Protein AF-A0A7V9KV67-F1 (afdb_monomer_lite)

Foldseek 3Di:
DDDDDDDDPPPPDDDPPLPPAAEDEDELVVLDDPDPPSSLVSLLVVLVVCLVRVHAYEYEPVPPPCPPCVVVNVVSCVVRVHHYHYDPPDDDDDDDDDDDDDDDDDPPHFADDKFKWFFAAQPDPVPQLWTWTDGCNQPNGDIADTAHEPFPDDDDVDGDRDHDDGRWIWIWAADRRDSNHIHTHDTDDPDPVPPQPVCVQQVPADDKDWDADPQGFIWIAHDDDGPDAHFIKGAGPLGAIWTQHPQFTWGDHSPQWIWTDGDPKIDTRHNPDIDD

Structure (mmCIF, N/CA/C/O backbone):
data_AF-A0A7V9KV67-F1
#
_entry.id   AF-A0A7V9KV67-F1
#
loop_
_atom_site.group_PDB
_atom_site.id
_atom_site.type_symbol
_atom_site.label_atom_id
_atom_site.label_alt_id
_atom_site.label_comp_id
_atom_site.label_asym_id
_atom_site.label_entity_id
_atom_site.label_seq_id
_atom_site.pdbx_PDB_ins_code
_atom_site.Cartn_x
_atom_site.Cartn_y
_atom_site.Cartn_z
_atom_site.occupancy
_atom_site.B_iso_or_equiv
_atom_site.auth_seq_id
_atom_site.auth_comp_id
_atom_site.auth_asym_id
_atom_site.auth_atom_id
_atom_site.pdbx_PDB_model_num
ATOM 1 N N . MET A 1 1 ? 32.638 -37.648 -72.624 1.00 34.34 1 MET A N 1
ATOM 2 C CA . MET A 1 1 ? 31.673 -36.973 -73.520 1.00 34.34 1 MET A CA 1
ATOM 3 C C . MET A 1 1 ? 30.718 -36.186 -72.635 1.00 34.34 1 MET A C 1
ATOM 5 O O . MET A 1 1 ? 30.119 -36.766 -71.742 1.00 34.34 1 MET A O 1
ATOM 9 N N . ALA A 1 2 ? 30.744 -34.860 -72.753 1.00 27.58 2 ALA A N 1
ATOM 10 C CA . ALA A 1 2 ? 30.264 -33.921 -71.744 1.00 27.58 2 ALA A CA 1
ATOM 11 C C . ALA A 1 2 ? 28.728 -33.809 -71.695 1.00 27.58 2 ALA A C 1
ATOM 13 O O . ALA A 1 2 ? 28.102 -33.441 -72.687 1.00 27.58 2 ALA A O 1
ATOM 14 N N . GLY A 1 3 ? 28.140 -34.067 -70.523 1.00 24.14 3 GLY A N 1
ATOM 15 C CA . GLY A 1 3 ? 26.748 -33.749 -70.205 1.00 24.14 3 GLY A CA 1
ATOM 16 C C . GLY A 1 3 ? 26.659 -32.388 -69.516 1.00 24.14 3 GLY A C 1
ATOM 17 O O . GLY A 1 3 ? 27.157 -32.212 -68.407 1.00 24.14 3 GLY A O 1
ATOM 18 N N . ARG A 1 4 ? 26.052 -31.412 -70.199 1.00 30.19 4 ARG A N 1
ATOM 19 C CA . ARG A 1 4 ? 25.778 -30.058 -69.699 1.00 30.19 4 ARG A CA 1
ATOM 20 C C . ARG A 1 4 ? 24.804 -30.121 -68.521 1.00 30.19 4 ARG A C 1
ATOM 22 O O . ARG A 1 4 ? 23.628 -30.397 -68.730 1.00 30.19 4 ARG A O 1
ATOM 29 N N . PHE A 1 5 ? 25.257 -29.774 -67.320 1.00 26.98 5 PHE A N 1
ATOM 30 C CA . PHE A 1 5 ? 24.353 -29.413 -66.230 1.00 26.98 5 PHE A CA 1
ATOM 31 C C . PHE A 1 5 ? 24.061 -27.914 -66.289 1.00 26.98 5 PHE A C 1
ATOM 33 O O . PHE A 1 5 ? 24.943 -27.063 -66.158 1.00 26.98 5 PHE A O 1
ATOM 40 N N . ALA A 1 6 ? 22.799 -27.608 -66.576 1.00 26.75 6 ALA A N 1
ATOM 41 C CA . ALA A 1 6 ? 22.265 -26.264 -66.674 1.00 26.75 6 ALA A CA 1
ATOM 42 C C . ALA A 1 6 ? 22.433 -25.510 -65.345 1.00 26.75 6 ALA A C 1
ATOM 44 O O . ALA A 1 6 ? 21.998 -25.968 -64.290 1.00 26.75 6 ALA A O 1
ATOM 45 N N . ARG A 1 7 ? 23.030 -24.315 -65.416 1.00 26.81 7 ARG A N 1
ATOM 46 C CA . ARG A 1 7 ? 23.053 -23.336 -64.325 1.00 26.81 7 ARG A CA 1
ATOM 47 C C . ARG A 1 7 ? 21.612 -22.933 -63.980 1.00 26.81 7 ARG A C 1
ATOM 49 O O . ARG A 1 7 ? 21.043 -22.071 -64.648 1.00 26.81 7 ARG A O 1
ATOM 56 N N . ARG A 1 8 ? 21.023 -23.512 -62.928 1.00 23.70 8 ARG A N 1
ATOM 57 C CA . ARG A 1 8 ? 19.843 -22.925 -62.275 1.00 23.70 8 ARG A CA 1
ATOM 58 C C . ARG A 1 8 ? 20.316 -21.707 -61.487 1.00 23.70 8 ARG A C 1
ATOM 60 O O . ARG A 1 8 ? 20.921 -21.835 -60.430 1.00 23.70 8 ARG A O 1
ATOM 67 N N . ARG A 1 9 ? 20.068 -20.513 -62.033 1.00 26.27 9 ARG A N 1
ATOM 68 C CA . ARG A 1 9 ? 20.077 -19.280 -61.241 1.00 26.27 9 ARG A CA 1
ATOM 69 C C . ARG A 1 9 ? 18.956 -19.422 -60.212 1.00 26.27 9 ARG A C 1
ATOM 71 O O . ARG A 1 9 ? 17.788 -19.384 -60.591 1.00 26.27 9 ARG A O 1
ATOM 78 N N . TYR A 1 10 ? 19.302 -19.626 -58.946 1.00 23.59 10 TYR A N 1
ATOM 79 C CA . TYR A 1 10 ? 18.346 -19.510 -57.852 1.00 23.59 10 TYR A CA 1
ATOM 80 C C . TYR A 1 10 ? 18.030 -18.025 -57.685 1.00 23.59 10 TYR A C 1
ATOM 82 O O . TYR A 1 10 ? 18.759 -17.271 -57.051 1.00 23.59 10 TYR A O 1
ATOM 90 N N . ARG A 1 11 ? 16.977 -17.591 -58.377 1.00 24.20 11 ARG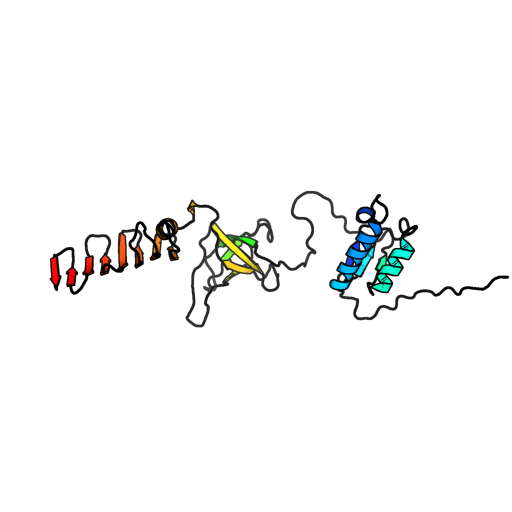 A N 1
ATOM 91 C CA . ARG A 1 11 ? 16.294 -16.332 -58.114 1.00 24.20 11 ARG A CA 1
ATOM 92 C C . ARG A 1 11 ? 15.450 -16.592 -56.871 1.00 24.20 11 ARG A C 1
ATOM 94 O O . ARG A 1 11 ? 14.438 -17.279 -56.971 1.00 24.20 11 ARG A O 1
ATOM 101 N N . THR A 1 12 ? 15.905 -16.123 -55.714 1.00 29.95 12 THR A N 1
ATOM 102 C CA . THR A 1 12 ? 15.080 -16.057 -54.504 1.00 29.95 12 THR A CA 1
ATOM 103 C C . THR A 1 12 ? 13.956 -15.072 -54.798 1.00 29.95 12 THR A C 1
ATOM 105 O O . THR A 1 12 ? 14.149 -13.858 -54.783 1.00 29.95 12 THR A O 1
ATOM 108 N N . THR A 1 13 ? 12.810 -15.597 -55.217 1.00 25.72 13 THR A N 1
ATOM 109 C CA . THR A 1 13 ? 11.582 -14.826 -55.367 1.00 25.72 13 THR A CA 1
ATOM 110 C C . THR A 1 13 ? 11.105 -14.515 -53.954 1.00 25.72 13 THR A C 1
ATOM 112 O O . THR A 1 13 ? 10.669 -15.422 -53.254 1.00 25.72 13 THR A O 1
ATOM 115 N N . LEU A 1 14 ? 11.266 -13.264 -53.521 1.00 33.19 14 LEU A N 1
ATOM 116 C CA . LEU A 1 14 ? 10.670 -12.762 -52.285 1.00 33.19 14 LEU A CA 1
ATOM 117 C C . LEU A 1 14 ? 9.148 -12.909 -52.377 1.00 33.19 14 LEU A C 1
ATOM 119 O O . LEU A 1 14 ? 8.538 -12.369 -53.307 1.00 33.19 14 LEU A O 1
ATOM 123 N N . HIS A 1 15 ? 8.544 -13.612 -51.419 1.00 32.22 15 HIS A N 1
ATOM 124 C CA . HIS A 1 15 ? 7.139 -13.389 -51.119 1.00 32.22 15 HIS A CA 1
ATOM 125 C C . HIS A 1 15 ? 7.025 -12.022 -50.432 1.00 32.22 15 HIS A C 1
ATOM 127 O O . HIS A 1 15 ? 7.874 -11.624 -49.641 1.00 32.22 15 HIS A O 1
ATOM 133 N N . ARG A 1 16 ? 5.994 -11.262 -50.805 1.00 31.69 16 ARG A N 1
ATOM 134 C CA . ARG A 1 16 ? 5.759 -9.876 -50.370 1.00 31.69 16 ARG A CA 1
ATOM 135 C C . ARG A 1 16 ? 5.502 -9.744 -48.855 1.00 31.69 16 ARG A C 1
ATOM 137 O O . ARG A 1 16 ? 5.479 -8.622 -48.370 1.00 31.69 16 ARG A O 1
ATOM 144 N N . ASP A 1 17 ? 5.375 -10.864 -48.145 1.00 38.25 17 ASP A N 1
ATOM 145 C CA . ASP A 1 17 ? 5.050 -10.941 -46.716 1.00 38.25 17 ASP A CA 1
ATOM 146 C C . ASP A 1 17 ? 6.289 -11.074 -45.798 1.00 38.25 17 ASP A C 1
ATOM 148 O O . ASP A 1 17 ? 6.153 -10.963 -44.587 1.00 38.25 17 ASP A O 1
ATOM 152 N N . ASP A 1 18 ? 7.508 -11.230 -46.342 1.00 42.72 18 ASP A N 1
ATOM 153 C CA . ASP A 1 18 ? 8.747 -11.402 -45.546 1.00 42.72 18 ASP A CA 1
ATOM 154 C C . ASP A 1 18 ? 9.507 -10.082 -45.274 1.00 42.72 18 ASP A C 1
ATOM 156 O O . ASP A 1 18 ? 10.662 -10.095 -44.845 1.00 42.72 18 ASP A O 1
ATOM 160 N N . ALA A 1 19 ? 8.914 -8.928 -45.597 1.00 47.12 19 ALA A N 1
ATOM 161 C CA . ALA A 1 19 ? 9.564 -7.621 -45.441 1.00 47.12 19 ALA A CA 1
ATOM 162 C C . ALA A 1 19 ? 9.591 -7.112 -43.985 1.00 47.12 19 ALA A C 1
ATOM 164 O O . ALA A 1 19 ? 10.427 -6.269 -43.675 1.00 47.12 19 ALA A O 1
ATOM 165 N N . ASP A 1 20 ? 8.734 -7.660 -43.115 1.00 46.12 20 ASP A N 1
ATOM 166 C CA . ASP A 1 20 ? 8.601 -7.285 -41.696 1.00 46.12 20 ASP A CA 1
ATOM 167 C C . ASP A 1 20 ? 9.154 -8.361 -40.733 1.00 46.12 20 ASP A C 1
ATOM 169 O O . ASP A 1 20 ? 8.946 -8.292 -39.521 1.00 46.12 20 ASP A O 1
ATOM 173 N N . ALA A 1 21 ? 9.848 -9.382 -41.252 1.00 50.25 21 ALA A N 1
ATOM 174 C CA . ALA A 1 21 ? 10.438 -10.435 -40.429 1.00 50.25 21 ALA A CA 1
ATOM 175 C C . ALA A 1 21 ? 11.720 -9.939 -39.726 1.00 50.25 21 ALA A C 1
ATOM 177 O O . ALA A 1 21 ? 12.562 -9.307 -40.371 1.00 50.25 21 ALA A O 1
ATOM 178 N N . PRO A 1 22 ? 11.918 -10.244 -38.429 1.00 47.50 22 PRO A N 1
ATOM 179 C CA . PRO A 1 22 ? 13.101 -9.809 -37.694 1.00 47.50 22 PRO A CA 1
ATOM 180 C C . PRO A 1 22 ? 14.378 -10.419 -38.298 1.00 47.50 22 PRO A C 1
ATOM 182 O O . PRO A 1 22 ? 14.472 -11.634 -38.505 1.00 47.50 22 PRO A O 1
ATOM 185 N N . GLU A 1 23 ? 15.365 -9.570 -38.597 1.00 53.88 23 GLU A N 1
ATOM 186 C CA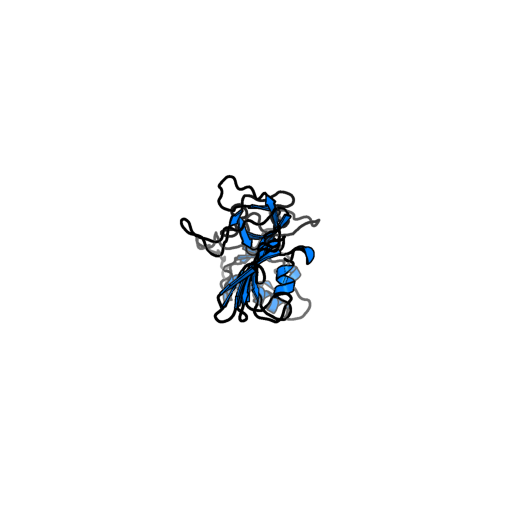 . GLU A 1 23 ? 16.653 -9.975 -39.171 1.00 53.88 23 GLU A CA 1
ATOM 187 C C . GLU A 1 23 ? 17.710 -10.134 -38.065 1.00 53.88 23 GLU A C 1
ATOM 189 O O . GLU A 1 23 ? 18.015 -9.190 -37.339 1.00 53.88 23 GLU A O 1
ATOM 194 N N . TYR A 1 24 ? 18.328 -11.313 -37.955 1.00 54.53 24 TYR A N 1
ATOM 195 C CA . TYR A 1 24 ? 19.379 -11.578 -36.966 1.00 54.53 24 TYR A CA 1
ATOM 196 C C . TYR A 1 24 ? 20.729 -11.772 -37.640 1.00 54.53 24 TYR A C 1
ATOM 198 O O . TYR A 1 24 ? 20.897 -12.656 -38.486 1.00 54.53 24 TYR A O 1
ATOM 206 N N . ARG A 1 25 ? 21.717 -10.972 -37.223 1.00 60.31 25 ARG A N 1
ATOM 207 C CA . ARG A 1 25 ? 23.100 -11.116 -37.681 1.00 60.31 25 ARG A CA 1
ATOM 208 C C . ARG A 1 25 ? 23.781 -12.260 -36.945 1.00 60.31 25 ARG A C 1
ATOM 210 O O . ARG A 1 25 ? 23.796 -12.311 -35.718 1.00 60.31 25 ARG A O 1
ATOM 217 N N . VAL A 1 26 ? 24.369 -13.161 -37.712 1.00 63.47 26 VAL A N 1
ATOM 218 C CA . VAL A 1 26 ? 25.027 -14.359 -37.210 1.00 63.47 26 VAL A CA 1
ATOM 219 C C . VAL A 1 26 ? 26.532 -14.213 -37.387 1.00 63.47 26 VAL A C 1
ATOM 221 O O . VAL A 1 26 ? 27.026 -14.174 -38.515 1.00 63.47 26 VAL A O 1
ATOM 224 N N . ASP A 1 27 ? 27.256 -14.175 -36.270 1.00 62.22 27 ASP A N 1
ATOM 225 C CA . ASP A 1 27 ? 28.714 -14.272 -36.260 1.00 62.22 27 ASP A CA 1
ATOM 226 C C . ASP A 1 27 ? 29.141 -15.742 -36.394 1.00 62.22 27 ASP A C 1
ATOM 228 O O . ASP A 1 27 ? 28.956 -16.570 -35.497 1.00 62.22 27 ASP A O 1
ATOM 232 N N . LEU A 1 28 ? 29.715 -16.073 -37.549 1.00 62.41 28 LEU A N 1
ATOM 233 C CA . LEU A 1 28 ? 30.164 -17.425 -37.870 1.00 62.41 28 LEU A CA 1
ATOM 234 C C . LEU A 1 28 ? 31.410 -17.850 -37.086 1.00 62.41 28 LEU A C 1
ATOM 236 O O . LEU A 1 28 ? 31.650 -19.054 -36.963 1.00 62.41 28 LEU A O 1
ATOM 240 N N . SER A 1 29 ? 32.194 -16.915 -36.547 1.00 61.38 29 SER A N 1
ATOM 241 C CA . SER A 1 29 ? 33.373 -17.234 -35.733 1.00 61.38 29 SER A CA 1
ATOM 242 C C . SER A 1 29 ? 32.983 -17.839 -34.380 1.00 61.38 29 SER A C 1
ATOM 244 O O . SER A 1 29 ? 33.663 -18.735 -33.883 1.00 61.38 29 SER A O 1
ATOM 246 N N . ALA A 1 30 ? 31.830 -17.433 -33.840 1.00 58.72 30 ALA A N 1
ATOM 247 C CA . ALA A 1 30 ? 31.282 -17.929 -32.579 1.00 58.72 30 ALA A CA 1
ATOM 248 C C . ALA A 1 30 ? 30.595 -19.304 -32.702 1.00 58.72 30 ALA A C 1
ATOM 250 O O . ALA A 1 30 ? 30.392 -19.999 -31.707 1.00 58.72 30 ALA A O 1
ATOM 251 N N . ILE A 1 31 ? 30.229 -19.707 -33.922 1.00 62.38 31 ILE A N 1
ATOM 252 C CA . ILE A 1 31 ? 29.542 -20.979 -34.203 1.00 62.38 31 ILE A CA 1
ATOM 253 C C . ILE A 1 31 ? 30.536 -22.095 -34.523 1.00 62.38 31 ILE A C 1
ATOM 255 O O . ILE A 1 31 ? 30.261 -23.273 -34.266 1.00 62.38 31 ILE A O 1
ATOM 259 N N . GLN A 1 32 ? 31.690 -21.725 -35.078 1.00 59.50 32 GLN A N 1
ATOM 260 C CA . GLN A 1 32 ? 32.746 -22.655 -35.439 1.00 59.50 32 GLN A CA 1
ATOM 261 C C . GLN A 1 32 ? 33.423 -23.223 -34.193 1.00 59.50 32 GLN A C 1
ATOM 263 O O . GLN A 1 32 ? 33.948 -22.508 -33.343 1.00 59.50 32 GLN A O 1
ATOM 268 N N . SER A 1 33 ? 33.435 -24.548 -34.106 1.00 62.56 33 SER A N 1
ATOM 269 C CA . SER A 1 33 ? 34.116 -25.283 -33.051 1.00 62.56 33 SER A CA 1
ATOM 270 C C . SER A 1 33 ? 35.264 -26.097 -33.632 1.00 62.56 33 SER A C 1
ATOM 272 O O . SER A 1 33 ? 35.133 -26.728 -34.678 1.00 62.56 33 SER A O 1
ATOM 274 N N . LYS A 1 34 ? 36.382 -26.151 -32.901 1.00 57.72 34 LYS A N 1
ATOM 275 C CA . LYS A 1 34 ? 37.518 -27.039 -33.208 1.00 57.72 34 LYS A CA 1
ATOM 276 C C . LYS A 1 34 ? 37.213 -28.527 -32.975 1.00 57.72 34 LYS A C 1
ATOM 278 O O . LYS A 1 34 ? 38.050 -29.376 -33.270 1.00 57.72 34 LYS A O 1
ATOM 283 N N . TYR A 1 35 ? 36.052 -28.843 -32.399 1.00 55.72 35 TYR A N 1
ATOM 284 C CA . TYR A 1 35 ? 35.611 -30.205 -32.112 1.00 55.72 35 TYR A CA 1
ATOM 285 C C . TYR A 1 35 ? 34.689 -30.717 -33.224 1.00 55.72 35 TYR A C 1
ATOM 287 O O . TYR A 1 35 ? 33.688 -30.083 -33.564 1.00 55.72 35 TYR A O 1
ATOM 295 N N . ILE A 1 36 ? 35.027 -31.886 -33.775 1.00 55.56 36 ILE A N 1
ATOM 296 C CA . ILE A 1 36 ? 34.315 -32.514 -34.895 1.00 55.56 36 ILE A CA 1
ATOM 297 C C . ILE A 1 36 ? 32.833 -32.708 -34.531 1.00 55.56 36 ILE A C 1
ATOM 299 O O . ILE A 1 36 ? 32.509 -33.358 -33.539 1.00 55.56 36 ILE A O 1
ATOM 303 N N . GLY A 1 37 ? 31.935 -32.150 -35.348 1.00 63.38 37 GLY A N 1
ATOM 304 C CA . GLY A 1 37 ? 30.481 -32.307 -35.218 1.00 63.38 37 GLY A CA 1
ATOM 305 C C . GLY A 1 37 ? 29.767 -31.319 -34.283 1.00 63.38 37 GLY A C 1
ATOM 306 O O . GLY A 1 37 ? 28.538 -31.316 -34.251 1.00 63.38 37 GLY A O 1
ATOM 307 N N . GLU A 1 38 ? 30.481 -30.458 -33.549 1.00 68.00 38 GLU A N 1
ATOM 308 C CA . GLU A 1 38 ? 29.846 -29.425 -32.706 1.00 68.00 38 GLU A CA 1
ATOM 309 C C . GLU A 1 38 ? 29.363 -28.217 -33.521 1.00 68.00 38 GLU A C 1
ATOM 311 O O . GLU A 1 38 ? 28.291 -27.680 -33.247 1.00 68.00 38 GLU A O 1
ATOM 316 N N . THR A 1 39 ? 30.077 -27.852 -34.589 1.00 62.62 39 THR A N 1
ATOM 317 C CA . THR A 1 39 ? 29.639 -26.808 -35.533 1.00 62.62 39 THR A CA 1
ATOM 318 C C . THR A 1 39 ? 28.273 -27.148 -36.146 1.00 62.62 39 THR A C 1
ATOM 320 O O . THR A 1 39 ? 27.374 -26.311 -36.156 1.00 62.62 39 THR A O 1
ATOM 323 N N . ASP A 1 40 ? 28.058 -28.401 -36.561 1.00 65.75 40 ASP A N 1
ATOM 324 C CA . ASP A 1 40 ? 26.777 -28.883 -37.101 1.00 65.75 40 ASP A CA 1
ATOM 325 C C . ASP A 1 40 ? 25.629 -28.782 -36.088 1.00 65.75 40 ASP A C 1
ATOM 327 O O . ASP A 1 40 ? 24.514 -28.393 -36.445 1.00 65.75 40 ASP A O 1
ATOM 331 N N . LYS A 1 41 ? 25.879 -29.125 -34.817 1.00 68.00 41 LYS A N 1
ATOM 332 C CA . LYS A 1 41 ? 24.871 -29.008 -33.750 1.00 68.00 41 LYS A CA 1
ATOM 333 C C . LYS A 1 41 ? 24.523 -27.552 -33.465 1.00 68.00 41 LYS A C 1
ATOM 335 O O . LYS A 1 41 ? 23.347 -27.242 -33.285 1.00 68.00 41 LYS A O 1
ATOM 340 N N . ASN A 1 42 ? 25.520 -26.673 -33.438 1.00 68.75 42 ASN A N 1
ATOM 341 C CA . ASN A 1 42 ? 25.319 -25.245 -33.205 1.00 68.75 42 ASN A CA 1
ATOM 342 C C . ASN A 1 42 ? 24.523 -24.605 -34.344 1.00 68.75 42 ASN A C 1
ATOM 344 O O . ASN A 1 42 ? 23.577 -23.864 -34.085 1.00 68.75 42 ASN A O 1
ATOM 348 N N . LEU A 1 43 ? 24.831 -24.971 -35.590 1.00 68.00 43 LEU A N 1
ATOM 349 C CA . LEU A 1 43 ? 24.065 -24.538 -36.754 1.00 68.00 43 LEU A CA 1
ATOM 350 C C . LEU A 1 43 ? 22.617 -25.019 -36.684 1.00 68.00 43 LEU A C 1
ATOM 352 O O . LEU A 1 43 ? 21.706 -24.217 -36.853 1.00 68.00 43 LEU A O 1
ATOM 356 N N . ARG A 1 44 ? 22.376 -26.292 -36.356 1.00 70.19 44 ARG A N 1
ATOM 357 C CA . ARG A 1 44 ? 21.005 -26.786 -36.164 1.00 70.19 44 ARG A CA 1
ATOM 358 C C . ARG A 1 44 ? 20.278 -25.995 -35.076 1.00 70.19 44 ARG A C 1
ATOM 360 O O . ARG A 1 44 ? 19.198 -25.490 -35.329 1.00 70.19 44 ARG A O 1
ATOM 367 N N . ARG A 1 45 ? 20.873 -25.773 -33.909 1.00 69.12 45 ARG A N 1
ATOM 368 C CA . ARG A 1 45 ? 20.208 -24.983 -32.855 1.00 69.12 45 ARG A CA 1
ATOM 369 C C . ARG A 1 45 ? 19.851 -23.566 -33.305 1.00 69.12 45 ARG A C 1
ATOM 371 O O . ARG A 1 45 ? 18.761 -23.096 -33.001 1.00 69.12 45 ARG A O 1
ATOM 378 N N . LEU A 1 46 ? 20.738 -22.916 -34.055 1.00 71.94 46 LEU A N 1
ATOM 379 C CA . LEU A 1 46 ? 20.491 -21.586 -34.603 1.00 71.94 46 LEU A CA 1
ATOM 380 C C . LEU A 1 46 ? 19.299 -21.578 -35.571 1.00 71.94 46 LEU A C 1
ATOM 382 O O . LEU A 1 46 ? 18.418 -20.732 -35.453 1.00 71.94 46 LEU A O 1
ATOM 386 N N . PHE A 1 47 ? 19.251 -22.529 -36.504 1.00 69.62 47 PHE A N 1
ATOM 387 C CA . PHE A 1 47 ? 18.151 -22.611 -37.464 1.00 69.62 47 PHE A CA 1
ATOM 388 C C . PHE A 1 47 ? 16.825 -23.037 -36.811 1.00 69.62 47 PHE A C 1
ATOM 390 O O . PHE A 1 47 ? 15.783 -22.591 -37.267 1.00 69.62 47 PHE A O 1
ATOM 397 N N . ASP A 1 48 ? 16.849 -23.855 -35.749 1.00 67.06 48 ASP A N 1
ATOM 398 C CA . ASP A 1 48 ? 15.638 -24.228 -34.989 1.00 67.06 48 ASP A CA 1
ATOM 399 C C . ASP A 1 48 ? 15.048 -22.999 -34.276 1.00 67.06 48 ASP A C 1
ATOM 401 O O . ASP A 1 48 ? 13.836 -22.797 -34.260 1.00 67.06 48 ASP A O 1
ATOM 405 N N . ALA A 1 49 ? 15.911 -22.142 -33.719 1.00 63.25 49 ALA A N 1
ATOM 406 C CA . ALA A 1 49 ? 15.492 -20.895 -33.083 1.00 63.25 49 ALA A CA 1
ATOM 407 C C . ALA A 1 49 ? 14.942 -19.879 -34.100 1.00 63.25 49 ALA A C 1
ATOM 409 O O . ALA A 1 49 ? 13.955 -19.202 -33.819 1.00 63.25 49 ALA A O 1
ATOM 410 N N . ALA A 1 50 ? 15.553 -19.797 -35.284 1.00 63.28 50 ALA A N 1
ATOM 411 C CA . ALA A 1 50 ? 15.095 -18.912 -36.353 1.00 63.28 50 ALA A CA 1
ATOM 412 C C . ALA A 1 50 ? 13.741 -19.347 -36.937 1.00 63.28 50 ALA A C 1
ATOM 414 O O . ALA A 1 50 ? 12.886 -18.500 -37.182 1.00 63.28 50 ALA A O 1
ATOM 415 N N . GLU A 1 51 ? 13.525 -20.656 -37.103 1.00 58.88 51 GLU A N 1
ATOM 416 C CA . GLU A 1 51 ? 12.247 -21.224 -37.550 1.00 58.88 51 GLU A CA 1
ATOM 417 C C . GLU A 1 51 ? 11.131 -20.952 -36.532 1.00 58.88 51 GLU A C 1
ATOM 419 O O . GLU A 1 51 ? 10.072 -20.445 -36.898 1.00 58.88 51 GLU A O 1
ATOM 424 N N . ALA A 1 52 ? 11.386 -21.197 -35.242 1.00 57.44 52 ALA A N 1
ATOM 425 C CA . ALA A 1 52 ? 10.418 -20.922 -34.180 1.00 57.44 52 ALA A CA 1
ATOM 426 C C . ALA A 1 52 ? 10.079 -19.425 -34.038 1.00 57.44 52 ALA A C 1
ATOM 428 O O . ALA A 1 52 ? 8.980 -19.084 -33.602 1.00 57.44 52 ALA A O 1
ATOM 429 N N . GLY A 1 53 ? 11.018 -18.540 -34.389 1.00 53.50 53 GLY A N 1
ATOM 430 C CA . GLY A 1 53 ? 10.873 -17.087 -34.294 1.00 53.50 53 GLY A CA 1
ATOM 431 C C . GLY A 1 53 ? 10.400 -16.387 -35.570 1.00 53.50 53 GLY A C 1
ATOM 432 O O . GLY A 1 53 ? 10.236 -15.171 -35.540 1.00 53.50 53 GLY A O 1
ATOM 433 N N . GLY A 1 54 ? 10.209 -17.108 -36.683 1.00 57.12 54 GLY A N 1
ATOM 434 C CA . GLY A 1 54 ? 9.853 -16.505 -37.976 1.00 57.12 54 GLY A CA 1
ATOM 435 C C . GLY A 1 54 ? 10.903 -15.512 -38.492 1.00 57.12 54 GLY A C 1
ATOM 436 O O . GLY A 1 54 ? 10.554 -14.485 -39.068 1.00 57.12 54 GLY A O 1
ATOM 437 N N . ALA A 1 55 ? 12.182 -15.784 -38.234 1.00 58.78 55 ALA A N 1
ATOM 438 C CA . ALA A 1 55 ? 13.262 -14.821 -38.395 1.00 58.78 55 ALA A CA 1
ATOM 439 C C . ALA A 1 55 ? 14.141 -15.086 -39.628 1.00 58.78 55 ALA A C 1
ATOM 441 O O . ALA A 1 55 ? 14.345 -16.228 -40.048 1.00 58.78 55 ALA A O 1
ATOM 442 N N . VAL A 1 56 ? 14.724 -14.020 -40.179 1.00 66.94 56 VAL A N 1
ATOM 443 C CA . VAL A 1 56 ? 15.676 -14.085 -41.296 1.00 66.94 56 VAL A CA 1
ATOM 444 C C . VAL A 1 56 ? 17.098 -14.075 -40.736 1.00 66.94 56 VAL A C 1
ATOM 446 O O . VAL A 1 56 ? 17.452 -13.207 -39.939 1.00 66.94 56 VAL A O 1
ATOM 449 N N . LEU A 1 57 ? 17.945 -15.010 -41.170 1.00 69.31 57 LEU A N 1
ATOM 450 C CA . LEU A 1 57 ? 19.343 -15.059 -40.731 1.00 69.31 57 LEU A CA 1
ATOM 451 C C . LEU A 1 57 ? 20.255 -14.340 -41.730 1.00 69.31 57 LEU A C 1
ATOM 453 O O . LEU A 1 57 ? 20.343 -14.721 -42.903 1.00 69.31 57 LEU A O 1
ATOM 457 N N . LEU A 1 58 ? 20.964 -13.319 -41.247 1.00 65.38 58 LEU A N 1
ATOM 458 C CA . LEU A 1 58 ? 21.961 -12.563 -41.997 1.00 65.38 58 LEU A CA 1
ATOM 459 C C . LEU A 1 58 ? 23.364 -12.999 -41.568 1.00 65.38 58 LEU A C 1
ATOM 461 O O . LEU A 1 58 ? 23.778 -12.768 -40.435 1.00 65.38 58 LEU A O 1
ATOM 465 N N . PHE A 1 59 ? 24.123 -13.601 -42.476 1.00 67.56 59 PHE A N 1
ATOM 466 C CA . PHE A 1 59 ? 25.502 -13.995 -42.192 1.00 67.56 59 PHE A CA 1
ATOM 467 C C . PHE A 1 59 ? 26.472 -12.926 -42.680 1.00 67.56 59 PHE A C 1
ATOM 469 O O . PHE A 1 59 ? 26.367 -12.438 -43.813 1.00 67.56 59 PHE A O 1
ATOM 476 N N . ASP A 1 60 ? 27.417 -12.587 -41.812 1.00 59.22 60 ASP A N 1
ATOM 477 C CA . ASP A 1 60 ? 28.501 -11.671 -42.126 1.00 59.22 60 ASP A CA 1
ATOM 478 C C . ASP A 1 60 ? 29.679 -12.420 -42.770 1.00 59.22 60 ASP A C 1
ATOM 480 O O . ASP A 1 60 ? 29.905 -13.595 -42.480 1.00 59.22 60 ASP A O 1
ATOM 484 N N . GLU A 1 61 ? 30.402 -11.758 -43.674 1.00 58.69 61 GLU A N 1
ATOM 485 C CA . GLU A 1 61 ? 31.581 -12.314 -44.373 1.00 58.69 61 GLU A CA 1
ATOM 486 C C . GLU A 1 61 ? 31.299 -13.561 -45.253 1.00 58.69 61 GLU A C 1
ATOM 488 O O . GLU A 1 61 ? 32.021 -14.564 -45.265 1.00 58.69 61 GLU A O 1
ATOM 493 N N . GLY A 1 62 ? 30.257 -13.417 -46.082 1.00 51.00 62 GLY A N 1
ATOM 494 C CA . GLY A 1 62 ? 29.706 -14.335 -47.094 1.00 51.00 62 GLY A CA 1
ATOM 495 C C . GLY A 1 62 ? 30.653 -15.143 -47.999 1.00 51.00 62 GLY A C 1
ATOM 496 O O . GLY A 1 62 ? 30.253 -16.171 -48.542 1.00 51.00 62 GLY A O 1
ATOM 497 N N . ASP A 1 63 ? 31.885 -14.690 -48.215 1.00 49.78 63 ASP A N 1
ATOM 498 C CA . ASP A 1 63 ? 32.729 -15.224 -49.296 1.00 49.78 63 ASP A CA 1
ATOM 499 C C . ASP A 1 63 ? 34.011 -15.917 -48.813 1.00 49.78 63 ASP A C 1
ATOM 501 O O . ASP A 1 63 ? 34.507 -16.809 -49.500 1.00 49.78 63 ASP A O 1
ATOM 505 N N . ALA A 1 64 ? 34.530 -15.585 -47.625 1.00 50.66 64 ALA A N 1
ATOM 506 C CA . ALA A 1 64 ? 35.795 -16.143 -47.131 1.00 50.66 64 ALA A CA 1
ATOM 507 C C . ALA A 1 64 ? 35.619 -17.441 -46.318 1.00 50.66 64 ALA A C 1
ATOM 509 O O . ALA A 1 64 ? 36.502 -18.297 -46.321 1.00 50.66 64 ALA A O 1
ATOM 510 N N . LEU A 1 65 ? 34.466 -17.620 -45.659 1.00 49.41 65 LEU A N 1
ATOM 511 C CA . LEU A 1 65 ? 34.187 -18.759 -44.763 1.00 49.41 65 LEU A CA 1
ATOM 512 C C . LEU A 1 65 ? 33.145 -19.748 -45.315 1.00 49.41 65 LEU A C 1
ATOM 514 O O . LEU A 1 65 ? 32.977 -20.850 -44.793 1.00 49.41 65 LEU A O 1
ATOM 518 N N . PHE A 1 66 ? 32.501 -19.414 -46.435 1.00 55.97 66 PHE A N 1
ATOM 519 C CA . PHE A 1 66 ? 31.504 -20.247 -47.121 1.00 55.97 66 PHE A CA 1
ATOM 520 C C . PHE A 1 66 ? 32.135 -21.350 -47.988 1.00 55.97 66 PHE A C 1
ATOM 522 O O . PHE A 1 66 ? 31.534 -21.824 -48.953 1.00 55.97 66 PHE A O 1
ATOM 529 N N . GLY A 1 67 ? 33.359 -21.763 -47.663 1.00 60.19 67 GLY A N 1
ATOM 530 C CA . GLY A 1 67 ? 34.038 -22.879 -48.310 1.00 60.19 67 GLY A CA 1
ATOM 531 C C . GLY A 1 67 ? 33.473 -24.219 -47.838 1.00 60.19 67 GLY A C 1
ATOM 532 O O . GLY A 1 67 ? 32.613 -24.809 -48.490 1.00 60.19 67 GLY A O 1
ATOM 533 N N . GLU A 1 68 ? 33.944 -24.701 -46.686 1.00 59.75 68 GLU A N 1
ATOM 534 C CA . GLU A 1 68 ? 33.727 -26.094 -46.263 1.00 59.75 68 GLU A CA 1
ATOM 535 C C . GLU A 1 68 ? 32.304 -26.401 -45.759 1.00 59.75 68 GLU A C 1
ATOM 537 O O . GLU A 1 68 ? 31.832 -27.525 -45.915 1.00 59.75 68 GLU A O 1
ATOM 542 N N . HIS A 1 69 ? 31.565 -25.414 -45.236 1.00 63.94 69 HIS A N 1
ATOM 543 C CA . HIS A 1 69 ? 30.252 -25.639 -44.598 1.00 63.94 69 HIS A CA 1
ATOM 544 C C . HIS A 1 69 ? 29.045 -25.113 -45.398 1.00 63.94 69 HIS A C 1
ATOM 546 O O . HIS A 1 69 ? 27.897 -25.253 -44.973 1.00 63.94 69 HIS A O 1
ATOM 552 N N . ARG A 1 70 ? 29.260 -24.554 -46.596 1.00 64.88 70 ARG A N 1
ATOM 553 C CA . ARG A 1 70 ? 28.196 -23.947 -47.421 1.00 64.88 70 ARG A CA 1
ATOM 554 C C . ARG A 1 70 ? 27.122 -24.936 -47.862 1.00 64.88 70 ARG A C 1
ATOM 556 O O . ARG A 1 70 ? 25.939 -24.604 -47.852 1.00 64.88 70 ARG A O 1
ATOM 563 N N . ALA A 1 71 ? 27.515 -26.155 -48.227 1.00 66.00 71 ALA A N 1
ATOM 564 C CA . ALA A 1 71 ? 26.562 -27.192 -48.621 1.00 66.00 71 ALA A CA 1
ATOM 565 C C . ALA A 1 71 ? 25.657 -27.615 -47.450 1.00 66.00 71 ALA A C 1
ATOM 567 O O . ALA A 1 71 ? 24.466 -27.850 -47.644 1.00 66.00 71 ALA A O 1
ATOM 568 N N . LEU A 1 72 ? 26.209 -27.664 -46.234 1.00 70.62 72 LEU A N 1
ATOM 569 C CA . LEU A 1 72 ? 25.468 -27.995 -45.020 1.00 70.62 72 LEU A CA 1
ATOM 570 C C . LEU A 1 72 ? 24.486 -26.881 -44.636 1.00 70.62 72 LEU A C 1
ATOM 572 O O . LEU A 1 72 ? 23.325 -27.174 -44.364 1.00 70.62 72 LEU A O 1
ATOM 576 N N . LEU A 1 73 ? 24.931 -25.621 -44.670 1.00 67.69 73 LEU A N 1
ATOM 577 C CA . LEU A 1 73 ? 24.107 -24.444 -44.370 1.00 67.69 73 LEU A CA 1
ATOM 578 C C . LEU A 1 73 ? 22.885 -24.354 -45.285 1.00 67.69 73 LEU A C 1
ATOM 580 O O . LEU A 1 73 ? 21.756 -24.262 -44.810 1.00 67.69 73 LEU A O 1
ATOM 584 N N . HIS A 1 74 ? 23.100 -24.448 -46.600 1.00 67.62 74 HIS A N 1
ATOM 585 C CA . HIS A 1 74 ? 21.998 -24.413 -47.561 1.00 67.62 74 HIS A CA 1
ATOM 586 C C . HIS A 1 74 ? 21.061 -25.616 -47.424 1.00 67.62 74 HIS A C 1
ATOM 588 O O . HIS A 1 74 ? 19.866 -25.467 -47.664 1.00 67.62 74 HIS A O 1
ATOM 594 N N . ARG A 1 75 ? 21.572 -26.789 -47.023 1.00 70.69 75 ARG A N 1
ATOM 595 C CA . ARG A 1 75 ? 20.733 -27.962 -46.758 1.00 70.69 75 ARG A CA 1
ATOM 596 C C . ARG A 1 75 ? 19.835 -27.746 -45.538 1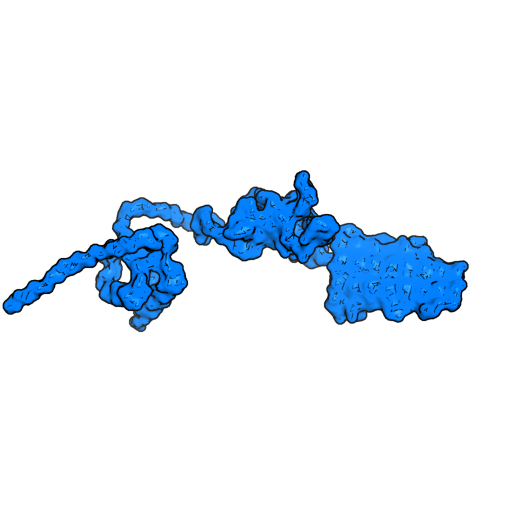.00 70.69 75 ARG A C 1
ATOM 598 O O . ARG A 1 75 ? 18.633 -27.929 -45.663 1.00 70.69 75 ARG A O 1
ATOM 605 N N . ILE A 1 76 ? 20.390 -27.312 -44.404 1.00 67.69 76 ILE A N 1
ATOM 606 C CA . ILE A 1 76 ? 19.626 -27.102 -43.160 1.00 67.69 76 ILE A CA 1
ATOM 607 C C . ILE A 1 76 ? 18.578 -25.994 -43.339 1.00 67.69 76 ILE A C 1
ATOM 609 O O . ILE A 1 76 ? 17.439 -26.148 -42.909 1.00 67.69 76 ILE A O 1
ATOM 613 N N . ALA A 1 77 ? 18.928 -24.905 -44.025 1.00 65.19 77 ALA A N 1
ATOM 614 C CA . ALA A 1 77 ? 17.977 -23.833 -44.306 1.00 65.19 77 ALA A CA 1
ATOM 615 C C . ALA A 1 77 ? 16.851 -24.257 -45.250 1.00 65.19 77 ALA A C 1
ATOM 617 O O . ALA A 1 77 ? 15.702 -23.884 -45.035 1.00 65.19 77 ALA A O 1
ATOM 618 N N . ALA A 1 78 ? 17.154 -25.068 -46.269 1.00 69.06 78 ALA A N 1
ATOM 619 C CA . ALA A 1 78 ? 16.133 -25.609 -47.161 1.00 69.06 78 ALA A CA 1
ATOM 620 C C . ALA A 1 78 ? 15.219 -26.626 -46.457 1.00 69.06 78 ALA A C 1
ATOM 622 O O . ALA A 1 78 ? 14.028 -26.660 -46.749 1.00 69.06 78 ALA A O 1
ATOM 623 N N . GLU A 1 79 ? 15.755 -27.428 -45.530 1.00 70.31 79 GLU A N 1
ATOM 624 C CA . GLU A 1 79 ? 14.973 -28.364 -44.707 1.00 70.31 79 GLU A CA 1
ATOM 625 C C . GLU A 1 79 ? 13.982 -27.640 -43.780 1.00 70.31 79 GLU A C 1
ATOM 627 O O . GLU A 1 79 ? 12.909 -28.176 -43.521 1.00 70.31 79 GLU A O 1
ATOM 632 N N . ARG A 1 80 ? 14.324 -26.432 -43.313 1.00 67.88 80 ARG A N 1
ATOM 633 C CA . ARG A 1 80 ? 13.565 -25.684 -42.290 1.00 67.88 80 ARG A CA 1
ATOM 634 C C . ARG A 1 80 ? 12.850 -24.437 -42.799 1.00 67.88 80 ARG A C 1
ATOM 636 O O . ARG A 1 80 ? 12.270 -23.691 -42.025 1.00 67.88 80 ARG A O 1
ATOM 643 N N . GLY A 1 81 ? 12.931 -24.169 -44.100 1.00 61.41 81 GLY A N 1
ATOM 644 C CA . GLY A 1 81 ? 12.287 -23.007 -44.713 1.00 61.41 81 GLY A CA 1
ATOM 645 C C . GLY A 1 81 ? 12.798 -21.646 -44.224 1.00 61.41 81 GLY A C 1
ATOM 646 O O . GLY A 1 81 ? 12.124 -20.647 -44.448 1.00 61.41 81 GLY A O 1
ATOM 647 N N . VAL A 1 82 ? 13.973 -21.575 -43.585 1.00 66.25 82 VAL A N 1
ATOM 648 C CA . VAL A 1 82 ? 14.522 -20.323 -43.039 1.00 66.25 82 VAL A CA 1
ATOM 649 C C . VAL A 1 82 ? 15.270 -19.552 -44.136 1.00 66.25 82 VAL A C 1
ATOM 651 O O . VAL A 1 82 ? 16.250 -20.069 -44.689 1.00 66.25 82 VAL A O 1
ATOM 654 N N . PRO A 1 83 ? 14.869 -18.312 -44.467 1.00 61.69 83 PRO A N 1
ATOM 655 C CA . PRO A 1 83 ? 15.565 -17.499 -45.458 1.00 61.69 83 PRO A CA 1
ATOM 656 C C . PRO A 1 83 ? 16.948 -17.056 -44.952 1.00 61.69 83 PRO A C 1
ATOM 658 O O . PRO A 1 83 ? 17.092 -16.514 -43.856 1.00 61.69 83 PRO A O 1
ATOM 661 N N . ILE A 1 84 ? 17.973 -17.256 -45.787 1.00 61.53 84 ILE A N 1
ATOM 662 C CA . ILE A 1 84 ? 19.347 -16.800 -45.533 1.00 61.53 84 ILE A CA 1
ATOM 663 C C . ILE A 1 84 ? 19.666 -15.588 -46.413 1.00 61.53 84 ILE A C 1
ATOM 665 O O . ILE A 1 84 ? 19.482 -15.642 -47.634 1.00 61.53 84 ILE A O 1
ATOM 669 N N . ARG A 1 85 ? 20.234 -14.534 -45.815 1.00 62.22 85 ARG A N 1
ATOM 670 C CA . ARG A 1 85 ? 20.813 -13.378 -46.518 1.00 62.22 85 ARG A CA 1
ATOM 671 C C . ARG A 1 85 ? 22.322 -13.276 -46.247 1.00 62.22 85 ARG A C 1
ATOM 673 O O . ARG A 1 85 ? 22.799 -13.648 -45.178 1.00 62.22 85 ARG A O 1
ATOM 680 N N . THR A 1 86 ? 23.078 -12.764 -47.217 1.00 58.47 86 THR A N 1
ATOM 681 C CA . THR A 1 86 ? 24.522 -12.479 -47.096 1.00 58.47 86 THR A CA 1
ATOM 682 C C . THR A 1 86 ? 24.770 -11.004 -47.389 1.00 58.47 86 THR A C 1
ATOM 684 O O . THR A 1 86 ? 24.320 -10.517 -48.430 1.00 58.47 86 THR A O 1
ATOM 687 N N . SER A 1 87 ? 25.485 -10.299 -46.511 1.00 49.75 87 SER A N 1
ATOM 688 C CA . SER A 1 87 ? 25.839 -8.888 -46.728 1.00 49.75 87 SER A CA 1
ATOM 689 C C . SER A 1 87 ? 27.143 -8.751 -47.537 1.00 49.75 87 SER A C 1
ATOM 691 O O . SER A 1 87 ? 28.075 -9.523 -47.301 1.00 49.75 87 SER A O 1
ATOM 693 N N . PRO A 1 88 ? 27.255 -7.805 -48.494 1.00 45.19 88 PRO A N 1
ATOM 694 C CA . PRO A 1 88 ? 28.516 -7.516 -49.173 1.00 45.19 88 PRO A CA 1
ATOM 695 C C . PRO A 1 88 ? 29.516 -6.817 -48.236 1.00 45.19 88 PRO A C 1
ATOM 697 O O . PRO A 1 88 ? 29.143 -5.955 -47.444 1.00 45.19 88 PRO A O 1
ATOM 700 N N . ALA A 1 89 ? 30.802 -7.139 -48.404 1.00 44.06 89 ALA A N 1
ATOM 701 C CA . ALA A 1 89 ? 31.921 -6.807 -47.509 1.00 44.06 89 ALA A CA 1
ATOM 702 C C . ALA A 1 89 ? 32.166 -5.312 -47.186 1.00 44.06 89 ALA A C 1
ATOM 704 O O . ALA A 1 89 ? 33.063 -5.017 -46.410 1.00 44.06 89 ALA A O 1
ATOM 705 N N . ASN A 1 90 ? 31.416 -4.369 -47.769 1.00 40.28 90 ASN A N 1
ATOM 706 C CA . ASN A 1 90 ? 31.638 -2.923 -47.618 1.00 40.28 90 ASN A CA 1
ATOM 707 C C . ASN A 1 90 ? 30.343 -2.091 -47.502 1.00 40.28 90 ASN A C 1
ATOM 709 O O . ASN A 1 90 ? 30.352 -0.890 -47.780 1.00 40.28 90 ASN A O 1
ATOM 713 N N . ALA A 1 91 ? 29.213 -2.685 -47.105 1.00 39.25 91 ALA A N 1
ATOM 714 C CA . ALA A 1 91 ? 28.067 -1.871 -46.688 1.00 39.25 91 ALA A CA 1
ATOM 715 C C . ALA A 1 91 ? 28.445 -1.077 -45.414 1.00 39.25 91 ALA A C 1
ATOM 717 O O . ALA A 1 91 ? 29.054 -1.665 -44.521 1.00 39.25 91 ALA A O 1
ATOM 718 N N . PRO A 1 92 ? 28.145 0.234 -45.300 1.00 28.94 92 PRO A N 1
ATOM 719 C CA . PRO A 1 92 ? 28.496 1.005 -44.111 1.00 28.94 92 PRO A CA 1
ATOM 720 C C . PRO A 1 92 ? 27.766 0.435 -42.889 1.00 28.94 92 PRO A C 1
ATOM 722 O O . PRO A 1 92 ? 26.541 0.456 -42.809 1.00 28.94 92 PRO A O 1
ATOM 725 N N . VAL A 1 93 ? 28.546 -0.106 -41.953 1.00 37.66 93 VAL A N 1
ATOM 726 C CA . VAL A 1 93 ? 28.078 -0.704 -40.700 1.00 37.66 93 VAL A CA 1
ATOM 727 C C . VAL A 1 93 ? 28.157 0.356 -39.604 1.00 37.66 93 VAL A C 1
ATOM 729 O O . VAL A 1 93 ? 29.213 0.957 -39.407 1.00 37.66 93 VAL A O 1
ATOM 732 N N . ALA A 1 94 ? 27.062 0.576 -38.873 1.00 31.58 94 ALA A N 1
ATOM 733 C CA . ALA A 1 94 ? 27.089 1.349 -37.635 1.00 31.58 94 ALA A CA 1
ATOM 734 C C . ALA A 1 94 ? 28.062 0.679 -36.646 1.00 31.58 94 ALA A C 1
ATOM 736 O O . ALA A 1 94 ? 27.847 -0.454 -36.215 1.00 31.58 94 ALA A O 1
ATOM 737 N N . GLN A 1 95 ? 29.175 1.350 -36.343 1.00 27.61 95 GLN A N 1
ATOM 738 C CA . GLN A 1 95 ? 30.200 0.843 -35.433 1.00 27.61 95 GLN A CA 1
ATOM 739 C C . GLN A 1 95 ? 29.734 1.001 -33.982 1.00 27.61 95 GLN A C 1
ATOM 741 O O . GLN A 1 95 ? 29.518 2.117 -33.516 1.00 27.61 95 GLN A O 1
ATOM 746 N N . ILE A 1 96 ? 29.619 -0.112 -33.255 1.00 32.00 96 ILE A N 1
ATOM 747 C CA . ILE A 1 96 ? 29.441 -0.109 -31.799 1.00 32.00 96 ILE A CA 1
ATOM 748 C C . ILE A 1 96 ? 30.837 -0.170 -31.164 1.00 32.00 96 ILE A C 1
ATOM 750 O O . ILE A 1 96 ? 31.506 -1.201 -31.220 1.00 32.00 96 ILE A O 1
ATOM 754 N N . THR A 1 97 ? 31.292 0.938 -30.575 1.00 27.73 97 THR A N 1
ATOM 755 C CA . THR A 1 97 ? 32.534 1.003 -29.781 1.00 27.73 97 THR A CA 1
ATOM 756 C C . THR A 1 97 ? 32.265 0.496 -28.357 1.00 27.73 97 THR A C 1
ATOM 758 O O . THR A 1 97 ? 31.288 0.931 -27.746 1.00 27.73 97 THR A O 1
ATOM 761 N N . PRO A 1 98 ? 33.105 -0.382 -27.775 1.00 28.44 98 PRO A N 1
ATOM 762 C CA . PRO A 1 98 ? 32.873 -0.901 -26.435 1.00 28.44 98 PRO A CA 1
ATOM 763 C C . PRO A 1 98 ? 33.461 0.041 -25.379 1.00 28.44 98 PRO A C 1
ATOM 765 O O . PRO A 1 98 ? 34.678 0.186 -25.263 1.00 28.44 98 PRO A O 1
ATOM 768 N N . GLY A 1 99 ? 32.591 0.662 -24.580 1.00 25.19 99 GLY A N 1
ATOM 769 C CA . GLY A 1 99 ? 33.009 1.473 -23.438 1.00 25.19 99 GLY A CA 1
ATOM 770 C C . GLY A 1 99 ? 31.854 2.101 -22.661 1.00 25.19 99 GLY A C 1
ATOM 771 O O . GLY A 1 99 ? 31.564 3.271 -22.856 1.00 25.19 99 GLY A O 1
ATOM 772 N N . GLY A 1 100 ? 31.267 1.339 -21.729 1.00 28.73 100 GLY A N 1
ATOM 773 C CA . GLY A 1 100 ? 30.491 1.867 -20.597 1.00 28.73 100 GLY A CA 1
ATOM 774 C C . GLY A 1 100 ? 28.983 2.048 -20.821 1.00 28.73 100 GLY A C 1
ATOM 775 O O . GLY A 1 100 ? 28.567 2.854 -21.637 1.00 28.73 100 GLY A O 1
ATOM 776 N N . ALA A 1 101 ? 28.198 1.357 -19.984 1.00 30.53 101 ALA A N 1
ATOM 777 C CA . ALA A 1 101 ? 26.733 1.371 -19.851 1.00 30.53 101 ALA A CA 1
ATOM 778 C C . ALA A 1 101 ? 25.927 0.535 -20.875 1.00 30.53 101 ALA A C 1
ATOM 780 O O . ALA A 1 101 ? 25.944 0.776 -22.073 1.00 30.53 101 ALA A O 1
ATOM 781 N N . ALA A 1 102 ? 25.229 -0.475 -20.332 1.00 32.47 102 ALA A N 1
ATOM 782 C CA . ALA A 1 102 ? 24.107 -1.242 -20.894 1.00 32.47 102 ALA A CA 1
ATOM 783 C C . ALA A 1 102 ? 24.066 -1.397 -22.430 1.00 32.47 102 ALA A C 1
ATOM 785 O O . ALA A 1 102 ? 23.344 -0.696 -23.133 1.00 32.47 102 ALA A O 1
ATOM 786 N N . ALA A 1 103 ? 24.809 -2.377 -22.946 1.00 31.17 103 ALA A N 1
ATOM 787 C CA . ALA A 1 103 ? 24.821 -2.713 -24.364 1.00 31.17 103 ALA A CA 1
ATOM 788 C C . ALA A 1 103 ? 23.530 -3.434 -24.811 1.00 31.17 103 ALA A C 1
ATOM 790 O O . ALA A 1 103 ? 23.227 -4.521 -24.320 1.00 31.17 103 ALA A O 1
ATOM 791 N N . GLY A 1 104 ? 22.846 -2.860 -25.810 1.00 32.47 104 GLY A N 1
ATOM 792 C CA . GLY A 1 104 ? 22.174 -3.627 -26.867 1.00 32.47 104 GLY A CA 1
ATOM 793 C C . GLY A 1 104 ? 20.661 -3.850 -26.767 1.00 32.47 104 GLY A C 1
ATOM 794 O O . GLY A 1 104 ? 20.221 -4.984 -26.932 1.00 32.47 104 GLY A O 1
ATOM 795 N N . ARG A 1 105 ? 19.849 -2.804 -26.571 1.00 41.84 105 ARG A N 1
ATOM 796 C CA . ARG A 1 105 ? 18.450 -2.821 -27.048 1.00 41.84 105 ARG A CA 1
ATOM 797 C C . ARG A 1 105 ? 18.385 -2.076 -28.384 1.00 41.84 105 ARG A C 1
ATOM 799 O O . ARG A 1 105 ? 19.013 -1.027 -28.503 1.00 41.84 105 ARG A O 1
ATOM 806 N N . GLU A 1 106 ? 17.665 -2.614 -29.375 1.00 45.78 106 GLU A N 1
ATOM 807 C CA . GLU A 1 106 ? 17.271 -1.826 -30.554 1.00 45.78 106 GLU A CA 1
ATOM 808 C C . GLU A 1 106 ? 16.592 -0.537 -30.077 1.00 45.78 106 GLU A C 1
ATOM 810 O O . GLU A 1 106 ? 15.893 -0.548 -29.064 1.00 45.78 106 GLU A O 1
ATOM 815 N N . GLU A 1 107 ? 16.798 0.567 -30.792 1.00 42.81 107 GLU A N 1
ATOM 816 C CA . GLU A 1 107 ? 16.390 1.925 -30.390 1.00 42.81 107 GLU A CA 1
ATOM 817 C C . GLU A 1 107 ? 14.869 2.063 -30.129 1.00 42.81 107 GLU A C 1
ATOM 819 O O . GLU A 1 107 ? 14.442 3.013 -29.485 1.00 42.81 107 GLU A O 1
ATOM 824 N N . ASN A 1 108 ? 14.070 1.071 -30.549 1.00 53.69 108 ASN A N 1
ATOM 825 C CA . ASN A 1 108 ? 12.625 0.948 -30.315 1.00 53.69 108 ASN A CA 1
ATOM 826 C C . ASN A 1 108 ? 12.197 -0.408 -29.712 1.00 53.69 108 ASN A C 1
ATOM 828 O O . ASN A 1 108 ? 11.026 -0.784 -29.794 1.00 53.69 108 ASN A O 1
ATOM 832 N N . ALA A 1 109 ? 13.118 -1.180 -29.128 1.00 68.06 109 ALA A N 1
ATOM 833 C CA . ALA A 1 109 ? 12.750 -2.444 -28.502 1.00 68.06 109 ALA A CA 1
ATOM 834 C C . ALA A 1 109 ? 11.855 -2.193 -27.273 1.00 68.06 109 ALA A C 1
ATOM 836 O O . ALA A 1 109 ? 12.248 -1.435 -26.381 1.00 68.06 109 ALA A O 1
ATOM 837 N N . PRO A 1 110 ? 10.694 -2.863 -27.168 1.00 80.75 110 PRO A N 1
ATOM 838 C CA . PRO A 1 110 ? 9.792 -2.683 -26.040 1.00 80.75 110 PRO A CA 1
ATOM 839 C C . PRO A 1 110 ? 10.436 -3.107 -24.712 1.00 80.75 110 PRO A C 1
ATOM 841 O O . PRO A 1 110 ? 11.212 -4.069 -24.604 1.00 80.75 110 PRO A O 1
ATOM 844 N N . PHE A 1 111 ? 10.070 -2.386 -23.658 1.00 84.06 111 PHE A N 1
ATOM 845 C CA . PHE A 1 111 ? 10.545 -2.590 -22.300 1.00 84.06 111 PHE A CA 1
ATOM 846 C C . PHE A 1 111 ? 9.573 -3.466 -21.520 1.00 84.06 111 PHE A C 1
ATOM 848 O O . PHE A 1 111 ? 8.754 -2.998 -20.737 1.00 84.06 111 PHE A O 1
ATOM 855 N N . PHE A 1 112 ? 9.687 -4.776 -21.715 1.00 87.94 112 PHE A N 1
ATOM 856 C CA . PHE A 1 112 ? 8.942 -5.740 -20.913 1.00 87.94 112 PHE A CA 1
ATOM 857 C C . PHE A 1 112 ? 9.643 -6.052 -19.587 1.00 87.94 112 PHE A C 1
ATOM 859 O O . PHE A 1 112 ? 10.876 -6.105 -19.515 1.00 87.94 112 PHE A O 1
ATOM 866 N N . GLY A 1 113 ? 8.836 -6.311 -18.557 1.00 90.12 113 GLY A N 1
ATOM 867 C CA . GLY A 1 113 ? 9.281 -6.695 -17.219 1.00 90.12 113 GLY A CA 1
ATOM 868 C C . GLY A 1 113 ? 9.097 -5.596 -16.173 1.00 90.12 113 GLY A C 1
ATOM 869 O O . GLY A 1 113 ? 8.551 -4.533 -16.451 1.00 90.12 113 GLY A O 1
ATOM 870 N N . LYS A 1 114 ? 9.559 -5.886 -14.952 1.00 94.06 114 LYS A N 1
ATOM 871 C CA . LYS A 1 114 ? 9.506 -4.972 -13.806 1.00 94.06 114 LYS A CA 1
ATOM 872 C C . LYS A 1 114 ? 10.849 -4.282 -13.620 1.00 94.06 114 LYS A C 1
ATOM 874 O O . LYS A 1 114 ? 11.882 -4.944 -13.511 1.00 94.06 114 LYS A O 1
ATOM 879 N N . PHE A 1 115 ? 10.819 -2.964 -13.492 1.00 95.00 115 PHE A N 1
ATOM 880 C CA . PHE A 1 115 ? 11.998 -2.136 -13.275 1.00 95.00 115 PHE A CA 1
ATOM 881 C C . PHE A 1 115 ? 11.923 -1.469 -11.905 1.00 95.00 115 PHE A C 1
ATOM 883 O O . PHE A 1 115 ? 10.862 -1.016 -11.483 1.00 95.00 115 PHE A O 1
ATOM 890 N N . ARG A 1 116 ? 13.046 -1.428 -11.181 1.00 94.56 116 ARG A N 1
ATOM 891 C CA . ARG A 1 116 ? 13.111 -0.711 -9.901 1.00 94.56 116 ARG A CA 1
ATOM 892 C C . ARG A 1 116 ? 13.203 0.780 -10.164 1.00 94.56 116 ARG A C 1
ATOM 894 O O . ARG A 1 116 ? 14.105 1.215 -10.877 1.00 94.56 116 ARG A O 1
ATOM 901 N N . GLY A 1 117 ? 12.305 1.531 -9.548 1.00 95.06 117 GLY A N 1
ATOM 902 C CA . GLY A 1 117 ? 12.332 2.980 -9.526 1.00 95.06 117 GLY A CA 1
ATOM 903 C C . GLY A 1 117 ? 12.298 3.531 -8.110 1.00 95.06 117 GLY A C 1
ATOM 904 O O . GLY A 1 117 ? 11.866 2.860 -7.170 1.00 95.06 117 GLY A O 1
ATOM 905 N N . GLN A 1 118 ? 12.732 4.777 -7.977 1.00 96.56 118 GLN A N 1
ATOM 906 C CA . GLN A 1 118 ? 12.565 5.566 -6.764 1.00 96.56 118 GLN A CA 1
ATOM 907 C C . GLN A 1 118 ? 11.633 6.739 -7.051 1.00 96.56 118 GLN A C 1
ATOM 909 O O . GLN A 1 118 ? 11.804 7.435 -8.049 1.00 96.56 118 GLN A O 1
ATOM 914 N N . VAL A 1 119 ? 10.648 6.969 -6.186 1.00 97.56 119 VAL A N 1
ATOM 915 C CA . VAL A 1 119 ? 9.691 8.072 -6.346 1.00 97.56 119 VAL A CA 1
ATOM 916 C C . VAL A 1 119 ? 10.415 9.414 -6.228 1.00 97.56 119 VAL A C 1
ATOM 918 O O . VAL A 1 119 ? 11.054 9.687 -5.212 1.00 97.56 119 VAL A O 1
ATOM 921 N N . THR A 1 120 ? 10.275 10.276 -7.232 1.00 97.25 120 THR A N 1
ATOM 922 C CA . THR A 1 120 ? 10.848 11.632 -7.250 1.00 97.25 120 THR A CA 1
ATOM 923 C C . THR A 1 120 ? 9.799 12.717 -7.035 1.00 97.25 120 THR A C 1
ATOM 925 O O . THR A 1 120 ? 10.107 13.750 -6.447 1.00 97.25 120 THR A O 1
ATOM 928 N N . ALA A 1 121 ? 8.551 12.478 -7.447 1.00 96.75 121 ALA A N 1
ATOM 929 C CA . ALA A 1 121 ? 7.422 13.368 -7.194 1.00 96.75 121 ALA A CA 1
ATOM 930 C C . ALA A 1 121 ? 6.126 12.568 -7.021 1.00 96.75 121 ALA A C 1
ATOM 932 O O . ALA A 1 121 ? 5.898 11.583 -7.720 1.00 96.75 121 ALA A O 1
ATOM 933 N N . ASN A 1 122 ? 5.264 13.005 -6.104 1.00 96.56 122 ASN A N 1
ATOM 934 C CA . ASN A 1 122 ? 3.976 12.359 -5.827 1.00 96.56 122 ASN A CA 1
ATOM 935 C C . ASN A 1 122 ? 2.800 13.347 -5.697 1.00 96.56 122 ASN A C 1
ATOM 937 O O . ASN A 1 122 ? 1.685 12.947 -5.369 1.00 96.56 122 ASN A O 1
ATOM 941 N N . VAL A 1 123 ? 3.039 14.636 -5.964 1.00 96.75 123 VAL A N 1
ATOM 942 C CA . 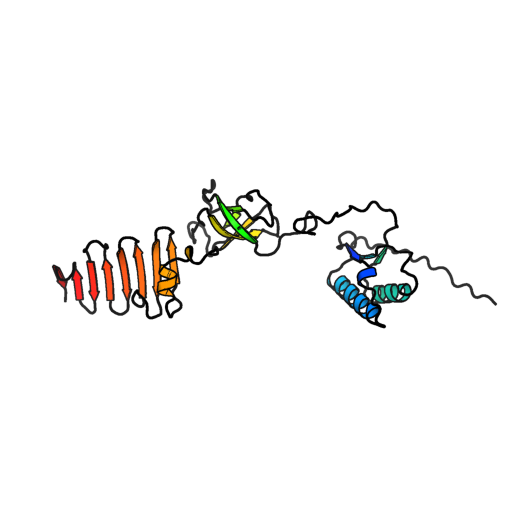VAL A 1 123 ? 1.996 15.669 -6.016 1.00 96.75 123 VAL A CA 1
ATOM 943 C C . VAL A 1 123 ? 1.426 15.705 -7.432 1.00 96.75 123 VAL A C 1
ATOM 945 O O . VAL A 1 123 ? 1.869 16.487 -8.268 1.00 96.75 123 VAL A O 1
ATOM 948 N N . ASP A 1 124 ? 0.484 14.806 -7.711 1.00 95.81 124 ASP A N 1
ATOM 949 C CA . ASP A 1 124 ? -0.132 14.643 -9.031 1.00 95.81 124 ASP A CA 1
ATOM 950 C C . ASP A 1 124 ? -1.087 15.805 -9.379 1.00 95.81 124 ASP A C 1
ATOM 952 O O . ASP A 1 124 ? -2.134 15.937 -8.737 1.00 95.81 124 ASP A O 1
ATOM 956 N N . PRO A 1 125 ? -0.820 16.591 -10.443 1.00 94.50 125 PRO A N 1
ATOM 957 C CA . PRO A 1 125 ? -1.712 17.668 -10.879 1.00 94.50 125 PRO A CA 1
ATOM 958 C C . PRO A 1 125 ? -3.117 17.208 -11.293 1.00 94.50 125 PRO A C 1
ATOM 960 O O . PRO A 1 125 ? -4.042 18.015 -11.301 1.00 94.50 125 PRO A O 1
ATOM 963 N N . MET A 1 126 ? -3.286 15.933 -11.661 1.00 94.75 126 MET A N 1
ATOM 964 C CA . MET A 1 126 ? -4.579 15.365 -12.062 1.00 94.75 126 MET A CA 1
ATOM 965 C C . MET A 1 126 ? -5.314 14.671 -10.910 1.00 94.75 126 MET A C 1
ATOM 967 O O . MET A 1 126 ? -6.466 14.284 -11.083 1.00 94.75 126 MET A O 1
ATOM 971 N N . GLY A 1 127 ? -4.688 14.517 -9.737 1.00 94.19 127 GLY A N 1
ATOM 972 C CA . GLY A 1 127 ? -5.317 13.886 -8.573 1.00 94.19 127 GLY A CA 1
ATOM 973 C C . GLY A 1 127 ? -5.656 12.400 -8.759 1.00 94.19 127 GLY A C 1
ATOM 974 O O . GLY A 1 127 ? -6.570 11.895 -8.112 1.00 94.19 127 GLY A O 1
ATOM 975 N N . MET A 1 128 ? -4.935 11.689 -9.629 1.00 94.44 128 MET A N 1
ATOM 976 C CA . MET A 1 128 ? -5.184 10.293 -10.007 1.00 94.44 128 MET A CA 1
ATOM 977 C C . MET A 1 128 ? -4.135 9.329 -9.435 1.00 94.44 128 MET A C 1
ATOM 979 O O . MET A 1 128 ? -3.884 8.280 -10.019 1.00 94.44 128 MET A O 1
ATOM 983 N N . ALA A 1 129 ? -3.506 9.672 -8.305 1.00 95.38 129 ALA A N 1
ATOM 984 C CA . ALA A 1 129 ? -2.468 8.856 -7.662 1.00 95.38 129 ALA A CA 1
ATOM 985 C C . ALA A 1 129 ? -1.269 8.519 -8.574 1.00 95.38 129 ALA A C 1
ATOM 987 O O . ALA A 1 129 ? -0.625 7.476 -8.414 1.00 95.38 129 ALA A O 1
ATOM 988 N N . ARG A 1 130 ? -0.951 9.394 -9.536 1.00 97.69 130 ARG A N 1
ATOM 989 C CA . ARG A 1 130 ? 0.254 9.243 -10.354 1.00 97.69 130 ARG A CA 1
ATOM 990 C C . ARG A 1 130 ? 1.496 9.643 -9.567 1.00 97.69 130 ARG A C 1
ATOM 992 O O . ARG A 1 130 ? 1.440 10.480 -8.667 1.00 97.69 130 ARG A O 1
ATOM 999 N N . ILE A 1 131 ? 2.630 9.074 -9.953 1.00 98.12 131 ILE A N 1
ATOM 1000 C CA . ILE A 1 131 ? 3.947 9.450 -9.427 1.00 98.12 131 ILE A CA 1
ATOM 1001 C C . ILE A 1 131 ? 4.916 9.695 -10.577 1.00 98.12 131 ILE A C 1
ATOM 1003 O O . ILE A 1 131 ? 4.753 9.128 -11.652 1.00 98.12 131 ILE A O 1
ATOM 1007 N N . GLN A 1 132 ? 5.958 10.481 -10.347 1.00 97.69 132 GLN A N 1
ATOM 1008 C CA . GLN A 1 132 ? 7.171 10.392 -11.153 1.00 97.69 132 GLN A CA 1
ATOM 1009 C C . GLN A 1 132 ? 8.176 9.518 -10.418 1.00 97.69 132 GLN A C 1
ATOM 1011 O O . GLN A 1 132 ? 8.322 9.612 -9.195 1.00 97.69 132 GLN A O 1
ATOM 1016 N N . ALA A 1 133 ? 8.859 8.663 -11.169 1.00 96.44 133 ALA A N 1
ATOM 1017 C CA . ALA A 1 133 ? 9.896 7.796 -10.644 1.00 96.44 133 ALA A CA 1
ATOM 1018 C C . ALA A 1 133 ? 11.177 7.945 -11.461 1.00 96.44 133 ALA A C 1
ATOM 1020 O O . ALA A 1 133 ? 11.153 8.079 -12.685 1.00 96.44 133 ALA A O 1
ATOM 1021 N N . HIS A 1 134 ? 12.308 7.893 -10.772 1.00 94.88 134 HIS A N 1
ATOM 1022 C CA . HIS A 1 134 ? 13.616 7.739 -11.383 1.00 94.88 134 HIS A CA 1
ATOM 1023 C C . HIS A 1 134 ? 13.898 6.252 -11.583 1.00 94.88 134 HIS A C 1
ATOM 1025 O O . HIS A 1 134 ? 13.906 5.490 -10.616 1.00 94.88 134 HIS A O 1
ATOM 1031 N N . VAL A 1 135 ? 14.107 5.838 -12.835 1.00 93.25 135 VAL A N 1
ATOM 1032 C CA . VAL A 1 135 ? 14.442 4.456 -13.211 1.00 93.25 135 VAL A CA 1
ATOM 1033 C C . VAL A 1 135 ? 15.720 4.497 -14.056 1.00 93.25 135 VAL A C 1
ATOM 1035 O O . VAL A 1 135 ? 15.641 4.677 -15.274 1.00 93.25 135 VAL A O 1
ATOM 1038 N N . PRO A 1 136 ? 16.909 4.324 -13.443 1.00 86.38 136 PRO A N 1
ATOM 1039 C CA . PRO A 1 136 ? 18.186 4.515 -14.132 1.00 86.38 136 PRO A CA 1
ATOM 1040 C C . PRO A 1 136 ? 18.374 3.653 -15.379 1.00 86.38 136 PRO A C 1
ATOM 1042 O O . PRO A 1 136 ? 18.974 4.086 -16.356 1.00 86.38 136 PRO A O 1
ATOM 1045 N N . ALA A 1 137 ? 17.832 2.434 -15.357 1.00 84.69 137 ALA A N 1
ATOM 1046 C CA . ALA A 1 137 ? 17.927 1.491 -16.468 1.00 84.69 137 ALA A CA 1
ATOM 1047 C C . ALA A 1 137 ? 17.119 1.907 -17.713 1.00 84.69 137 ALA A C 1
ATOM 1049 O O . ALA A 1 137 ? 17.258 1.263 -18.750 1.00 84.69 137 ALA A O 1
ATOM 1050 N N . ILE A 1 138 ? 16.263 2.930 -17.599 1.00 88.38 138 ILE A N 1
ATOM 1051 C CA . ILE A 1 138 ? 15.332 3.367 -18.647 1.00 88.38 138 ILE A CA 1
ATOM 1052 C C . ILE A 1 138 ? 15.596 4.824 -19.031 1.00 88.38 138 ILE A C 1
ATOM 1054 O O . ILE A 1 138 ? 15.828 5.112 -20.199 1.00 88.38 138 ILE A O 1
ATOM 1058 N N . TRP A 1 139 ? 15.608 5.734 -18.051 1.00 85.38 139 TRP A N 1
ATOM 1059 C CA . TRP A 1 139 ? 15.711 7.183 -18.283 1.00 85.38 139 TRP A CA 1
ATOM 1060 C C . TRP A 1 139 ? 17.051 7.792 -17.841 1.00 85.38 139 TRP A C 1
ATOM 1062 O O . TRP A 1 139 ? 17.210 9.012 -17.811 1.00 85.38 139 TRP A O 1
ATOM 1072 N N . GLY A 1 140 ? 18.044 6.966 -17.496 1.00 85.62 140 GLY A N 1
ATOM 1073 C CA . GLY A 1 140 ? 19.363 7.450 -17.089 1.00 85.62 140 GLY A CA 1
ATOM 1074 C C . GLY A 1 140 ? 19.298 8.265 -15.797 1.00 85.62 140 GLY A C 1
ATOM 1075 O O . GLY A 1 140 ? 18.961 7.732 -14.745 1.00 85.62 140 GLY A O 1
ATOM 1076 N N . THR A 1 141 ? 19.657 9.545 -15.839 1.00 84.50 141 THR A N 1
ATOM 1077 C CA . THR A 1 141 ? 19.637 10.443 -14.667 1.00 84.50 141 THR A CA 1
ATOM 1078 C C . THR A 1 141 ? 18.338 11.222 -14.517 1.00 84.50 141 THR A C 1
ATOM 1080 O O . THR A 1 141 ? 18.090 11.772 -13.447 1.00 84.50 141 THR A O 1
ATOM 1083 N N . GLU A 1 142 ? 17.514 11.266 -15.561 1.00 85.88 142 GLU A N 1
ATOM 1084 C CA . GLU A 1 142 ? 16.301 12.072 -15.575 1.00 85.88 142 GLU A CA 1
ATOM 1085 C C . GLU A 1 142 ? 15.117 11.309 -14.964 1.00 85.88 142 GLU A C 1
ATOM 1087 O O . GLU A 1 142 ? 15.016 10.082 -15.104 1.00 85.88 142 GLU A O 1
ATOM 1092 N N . PRO A 1 143 ? 14.197 12.002 -14.272 1.00 87.19 143 PRO A N 1
ATOM 1093 C CA . PRO A 1 143 ? 12.945 11.397 -13.850 1.00 87.19 143 PRO A CA 1
ATOM 1094 C C . PRO A 1 143 ? 12.084 11.047 -15.070 1.00 87.19 143 PRO A C 1
ATOM 1096 O O . PRO A 1 143 ? 12.055 11.774 -16.064 1.00 87.19 143 PRO A O 1
ATOM 1099 N N . GLY A 1 144 ? 11.340 9.947 -14.970 1.00 90.62 144 GLY A N 1
ATOM 1100 C CA . GLY A 1 144 ? 10.390 9.561 -16.004 1.00 90.62 144 GLY A CA 1
ATOM 1101 C C . GLY A 1 144 ? 9.138 10.449 -16.057 1.00 90.62 144 GLY A C 1
ATOM 1102 O O . GLY A 1 144 ? 8.908 11.298 -15.179 1.00 90.62 144 GLY A O 1
ATOM 1103 N N . PRO A 1 145 ? 8.278 10.223 -17.065 1.00 94.44 145 PRO A N 1
ATOM 1104 C CA . PRO A 1 145 ? 6.926 10.771 -17.106 1.00 94.44 145 PRO A CA 1
ATOM 1105 C C . PRO A 1 145 ? 6.086 10.371 -15.880 1.00 94.44 145 PRO A C 1
ATOM 1107 O O . PRO A 1 145 ? 6.467 9.517 -15.078 1.00 94.44 145 PRO A O 1
ATOM 1110 N N . TRP A 1 146 ? 4.904 10.978 -15.748 1.00 97.25 146 TRP A N 1
ATOM 1111 C CA . TRP A 1 146 ? 3.925 10.582 -14.734 1.00 97.25 146 TRP A CA 1
ATOM 1112 C C . TRP A 1 146 ? 3.435 9.154 -14.983 1.00 97.25 146 TRP A C 1
ATOM 1114 O O . TRP A 1 146 ? 2.773 8.891 -15.983 1.00 97.25 146 TRP A O 1
ATOM 1124 N N . ALA A 1 147 ? 3.729 8.257 -14.048 1.00 97.81 147 ALA A N 1
ATOM 1125 C CA . ALA A 1 147 ? 3.315 6.869 -14.076 1.00 97.81 147 ALA A CA 1
ATOM 1126 C C . ALA A 1 147 ? 1.895 6.693 -13.536 1.00 97.81 147 ALA A C 1
ATOM 1128 O O . ALA A 1 147 ? 1.570 7.180 -12.448 1.00 97.81 147 ALA A O 1
ATOM 1129 N N . MET A 1 148 ? 1.067 5.962 -14.278 1.00 97.38 148 MET A N 1
ATOM 1130 C CA . MET A 1 148 ? -0.293 5.608 -13.876 1.00 97.38 148 MET A CA 1
ATOM 1131 C C . MET A 1 148 ? -0.290 4.550 -12.759 1.00 97.38 148 MET A C 1
ATOM 1133 O O . MET A 1 148 ? 0.585 3.682 -12.730 1.00 97.38 148 MET A O 1
ATOM 1137 N N . PRO A 1 149 ? -1.248 4.590 -11.818 1.00 97.44 149 PRO A N 1
ATOM 1138 C CA . PRO A 1 149 ? -1.341 3.580 -10.774 1.00 97.44 149 PRO A CA 1
ATOM 1139 C C . PRO A 1 149 ? -1.901 2.257 -11.297 1.00 97.44 149 PRO A C 1
ATOM 1141 O O . PRO A 1 149 ? -2.973 2.215 -11.896 1.00 97.44 149 PRO A O 1
ATOM 1144 N N . CYS A 1 150 ? -1.241 1.154 -10.958 1.00 96.50 150 CYS A N 1
ATOM 1145 C CA . CYS A 1 150 ? -1.810 -0.188 -11.033 1.00 96.50 150 CYS A CA 1
ATOM 1146 C C . CYS A 1 150 ? -2.197 -0.635 -9.616 1.00 96.50 150 CYS A C 1
ATOM 1148 O O . CYS A 1 150 ? -1.470 -1.361 -8.935 1.00 96.50 150 CYS A O 1
ATOM 1150 N N . VAL A 1 151 ? -3.345 -0.139 -9.149 1.00 95.44 151 VAL A N 1
ATOM 1151 C CA . VAL A 1 151 ? -3.881 -0.434 -7.812 1.00 95.44 151 VAL A CA 1
ATOM 1152 C C . VAL A 1 151 ? -4.741 -1.709 -7.814 1.00 95.44 151 VAL A C 1
ATOM 1154 O O . VAL A 1 151 ? -5.356 -2.025 -8.832 1.00 95.44 151 VAL A O 1
ATOM 1157 N N . PRO A 1 152 ? -4.867 -2.422 -6.677 1.00 95.06 152 PRO A N 1
ATOM 1158 C CA . PRO A 1 152 ? -5.678 -3.643 -6.585 1.00 95.06 152 PRO A CA 1
ATOM 1159 C C . PRO A 1 152 ? -7.166 -3.450 -6.907 1.00 95.06 152 PRO A C 1
ATOM 1161 O O . PRO A 1 152 ? -7.841 -4.394 -7.307 1.00 95.06 152 PRO A O 1
ATOM 1164 N N . MET A 1 153 ? -7.692 -2.242 -6.689 1.00 96.25 153 MET A N 1
ATOM 1165 C CA . MET A 1 153 ? -9.086 -1.899 -6.949 1.00 96.25 153 MET A CA 1
ATOM 1166 C C . MET A 1 153 ? -9.184 -0.438 -7.381 1.00 96.25 153 MET A C 1
ATOM 1168 O O . MET A 1 153 ? -8.714 0.448 -6.666 1.00 96.25 153 MET A O 1
ATOM 1172 N N . ALA A 1 154 ? -9.841 -0.203 -8.513 1.00 94.75 154 ALA A N 1
ATOM 1173 C CA . ALA A 1 154 ? -10.208 1.114 -9.016 1.00 94.75 154 ALA A CA 1
ATOM 1174 C C . ALA A 1 154 ? -11.616 1.058 -9.628 1.00 94.75 154 ALA A C 1
ATOM 1176 O O . ALA A 1 154 ? -11.987 0.073 -10.265 1.00 94.75 154 ALA A O 1
ATOM 1177 N N . GLY A 1 155 ? -12.400 2.114 -9.432 1.00 94.88 155 GLY A N 1
ATOM 1178 C CA . GLY A 1 155 ? -13.758 2.247 -9.945 1.00 94.88 155 GLY A CA 1
ATOM 1179 C C . GLY A 1 155 ? -14.337 3.627 -9.641 1.00 94.88 155 GLY A C 1
ATOM 1180 O O . GLY A 1 155 ? -13.728 4.442 -8.945 1.00 94.88 155 GLY A O 1
ATOM 1181 N N . SER A 1 156 ? -15.526 3.919 -10.166 1.00 96.69 156 SER A N 1
ATOM 1182 C CA . SER A 1 156 ? -16.206 5.188 -9.893 1.00 96.69 156 SER A CA 1
ATOM 1183 C C . SER A 1 156 ? -16.481 5.338 -8.394 1.00 96.69 156 SER A C 1
ATOM 1185 O O . SER A 1 156 ? -17.287 4.598 -7.838 1.00 96.69 156 SER A O 1
ATOM 1187 N N . ASN A 1 157 ? -15.815 6.301 -7.749 1.00 93.75 157 ASN A N 1
ATOM 1188 C CA . ASN A 1 157 ? -15.912 6.566 -6.308 1.00 93.75 157 ASN A CA 1
ATOM 1189 C C . ASN A 1 157 ? -15.588 5.348 -5.408 1.00 93.75 157 ASN A C 1
ATOM 1191 O O . ASN A 1 157 ? -16.126 5.225 -4.309 1.00 93.75 157 ASN A O 1
ATOM 1195 N N . ALA A 1 158 ? -14.730 4.435 -5.876 1.00 94.31 158 ALA A N 1
ATOM 1196 C CA . ALA A 1 158 ? -14.318 3.246 -5.131 1.00 94.31 158 ALA A CA 1
ATOM 1197 C C . ALA A 1 158 ? -12.890 2.821 -5.509 1.00 94.31 158 ALA A C 1
ATOM 1199 O O . ALA A 1 158 ? -12.502 2.903 -6.674 1.00 94.31 158 ALA A O 1
ATOM 1200 N N . GLY A 1 159 ? -12.109 2.331 -4.544 1.00 93.69 159 GLY A N 1
ATOM 1201 C CA . GLY A 1 159 ? -10.779 1.776 -4.806 1.00 93.69 159 GLY A CA 1
ATOM 1202 C C . GLY A 1 159 ? -9.803 1.891 -3.639 1.00 93.69 159 GLY A C 1
ATOM 1203 O O . GLY A 1 159 ? -10.144 2.400 -2.572 1.00 93.69 159 GLY A O 1
ATOM 1204 N N . LEU A 1 160 ? -8.572 1.424 -3.864 1.00 94.69 160 LEU A N 1
ATOM 1205 C CA . LEU A 1 160 ? -7.448 1.624 -2.949 1.00 94.69 160 LEU A CA 1
ATOM 1206 C C . LEU A 1 160 ? -6.626 2.832 -3.407 1.00 94.69 160 LEU A C 1
ATOM 1208 O O . LEU A 1 160 ? -5.922 2.764 -4.412 1.00 94.69 160 LEU A O 1
ATOM 1212 N N . PHE A 1 161 ? -6.688 3.922 -2.644 1.00 94.44 161 PHE A N 1
ATOM 1213 C CA . PHE A 1 161 ? -5.914 5.133 -2.907 1.00 94.44 161 PHE A CA 1
ATOM 1214 C C . PHE A 1 161 ? -4.716 5.207 -1.953 1.00 94.44 161 PHE A C 1
ATOM 1216 O O . PHE A 1 161 ? -4.829 5.696 -0.831 1.00 94.44 161 PHE A O 1
ATOM 1223 N N . ALA A 1 162 ? -3.569 4.688 -2.388 1.00 93.75 162 ALA A N 1
ATOM 1224 C CA . ALA A 1 162 ? -2.334 4.684 -1.607 1.00 93.75 162 ALA A CA 1
ATOM 1225 C C . ALA A 1 162 ? -1.166 5.145 -2.484 1.00 93.75 162 ALA A C 1
ATOM 1227 O O . ALA A 1 162 ? -0.648 4.377 -3.290 1.00 93.75 162 ALA A O 1
ATOM 1228 N N . VAL A 1 163 ? -0.776 6.414 -2.342 1.00 95.88 163 VAL A N 1
ATOM 1229 C CA . VAL A 1 163 ? 0.305 7.014 -3.134 1.00 95.88 163 VAL A CA 1
ATOM 1230 C C . VAL A 1 163 ? 1.648 6.765 -2.441 1.00 95.88 163 VAL A C 1
ATOM 1232 O O . VAL A 1 163 ? 1.799 7.149 -1.277 1.00 95.88 163 VAL A O 1
ATOM 1235 N N . PRO A 1 164 ? 2.638 6.165 -3.124 1.00 96.00 164 PRO A N 1
ATOM 1236 C CA . PRO A 1 164 ? 3.983 6.019 -2.580 1.00 96.00 164 PRO A CA 1
ATOM 1237 C C . PRO A 1 164 ? 4.614 7.371 -2.175 1.00 96.00 164 PRO A C 1
ATOM 1239 O O . PRO A 1 164 ? 4.461 8.371 -2.888 1.00 96.00 164 PRO A O 1
ATOM 1242 N N . PRO A 1 165 ? 5.331 7.443 -1.038 1.00 95.44 165 PRO A N 1
ATOM 1243 C CA . PRO A 1 165 ? 6.026 8.660 -0.626 1.00 95.44 165 PRO A CA 1
ATOM 1244 C C . PRO A 1 165 ? 7.253 8.933 -1.508 1.00 95.44 165 PRO A C 1
ATOM 1246 O O . PRO A 1 165 ? 7.859 8.004 -2.044 1.00 95.44 165 PRO A O 1
ATOM 1249 N N . ILE A 1 166 ? 7.655 10.205 -1.617 1.00 96.38 166 ILE A N 1
ATOM 1250 C CA . ILE A 1 166 ? 8.921 10.601 -2.259 1.00 96.38 166 ILE A CA 1
ATOM 1251 C C . ILE A 1 166 ? 10.087 9.862 -1.588 1.00 96.38 166 ILE A C 1
ATOM 1253 O O . ILE A 1 166 ? 10.141 9.752 -0.364 1.00 96.38 166 ILE A O 1
ATOM 1257 N N . GLY A 1 167 ? 11.007 9.337 -2.396 1.00 94.88 167 GLY A N 1
ATOM 1258 C CA . GLY A 1 167 ? 12.124 8.503 -1.953 1.00 94.88 167 GLY A CA 1
ATOM 1259 C C . GLY A 1 167 ? 11.779 7.020 -1.776 1.00 94.88 167 GLY A C 1
ATOM 1260 O O . GLY A 1 167 ? 12.701 6.210 -1.681 1.00 94.88 167 GLY A O 1
ATOM 1261 N N . GLY A 1 168 ? 10.494 6.649 -1.784 1.00 95.19 168 GLY A N 1
ATOM 1262 C CA . GLY A 1 168 ? 10.050 5.260 -1.688 1.00 95.19 168 GLY A CA 1
ATOM 1263 C C . GLY A 1 168 ? 10.426 4.427 -2.917 1.00 95.19 168 GLY A C 1
ATOM 1264 O O . GLY A 1 168 ? 10.459 4.933 -4.042 1.00 95.19 168 GLY A O 1
ATOM 1265 N N . GLY A 1 169 ? 10.703 3.141 -2.702 1.00 96.31 169 GLY A N 1
ATOM 1266 C CA . GLY A 1 169 ? 10.958 2.181 -3.774 1.00 96.31 169 GLY A CA 1
ATOM 1267 C C . GLY A 1 169 ? 9.664 1.719 -4.440 1.00 96.31 169 GLY A C 1
ATOM 1268 O O . GLY A 1 169 ? 8.725 1.308 -3.758 1.00 96.31 169 GLY A O 1
ATOM 1269 N N . VAL A 1 170 ? 9.617 1.751 -5.772 1.00 97.62 170 VAL A N 1
ATOM 1270 C CA . VAL A 1 170 ? 8.477 1.289 -6.577 1.00 97.62 170 VAL A CA 1
ATOM 1271 C C . VAL A 1 170 ? 8.914 0.367 -7.708 1.00 97.62 170 VAL A C 1
ATOM 1273 O O . VAL A 1 170 ? 9.992 0.512 -8.282 1.00 97.62 170 VAL A O 1
ATOM 1276 N N . TRP A 1 171 ? 8.053 -0.581 -8.056 1.00 97.69 171 TRP A N 1
ATOM 1277 C CA . TRP A 1 171 ? 8.172 -1.329 -9.301 1.00 97.69 171 TRP A CA 1
ATOM 1278 C C . TRP A 1 171 ? 7.430 -0.592 -10.411 1.00 97.69 171 TRP A C 1
ATOM 1280 O O . TRP A 1 171 ? 6.253 -0.264 -10.260 1.00 97.69 171 TRP A O 1
ATOM 1290 N N . VAL A 1 172 ? 8.129 -0.356 -11.515 1.00 97.56 172 VAL A N 1
ATOM 1291 C CA . VAL A 1 172 ? 7.623 0.318 -12.710 1.00 97.56 172 VAL A CA 1
ATOM 1292 C C . VAL A 1 172 ? 7.548 -0.684 -13.857 1.00 97.56 172 VAL A C 1
ATOM 1294 O O . VAL A 1 172 ? 8.472 -1.474 -14.062 1.00 97.56 172 VAL A O 1
ATOM 1297 N N . GLU A 1 173 ? 6.446 -0.642 -14.590 1.00 96.94 173 GLU A N 1
ATOM 1298 C CA . GLU A 1 173 ? 6.252 -1.320 -15.872 1.00 96.94 173 GLU A CA 1
ATOM 1299 C C . GLU A 1 173 ? 5.785 -0.300 -16.913 1.00 96.94 173 GLU A C 1
ATOM 1301 O O . GLU A 1 173 ? 5.625 0.883 -16.610 1.00 96.94 173 GLU A O 1
ATOM 1306 N N . PHE A 1 174 ? 5.566 -0.761 -18.140 1.00 95.75 174 PHE A N 1
ATOM 1307 C CA . PHE A 1 174 ? 5.278 0.087 -19.287 1.00 95.75 174 PHE A CA 1
ATOM 1308 C C . PHE A 1 174 ? 4.120 -0.497 -20.091 1.00 95.75 174 PHE A C 1
ATOM 1310 O O . PHE A 1 174 ? 4.157 -1.677 -20.459 1.00 95.75 174 PHE A O 1
ATOM 1317 N N . GLU A 1 175 ? 3.094 0.307 -20.372 1.00 91.44 175 GLU A N 1
ATOM 1318 C CA . GLU A 1 175 ? 1.961 -0.125 -21.196 1.00 91.44 175 GLU A CA 1
ATOM 1319 C C . GLU A 1 175 ? 2.464 -0.505 -22.593 1.00 91.44 175 GLU A C 1
ATOM 1321 O O . GLU A 1 175 ? 3.108 0.287 -23.275 1.00 91.44 175 GLU A O 1
ATOM 1326 N N . GLY A 1 176 ? 2.255 -1.761 -23.000 1.00 86.12 176 GLY A N 1
ATOM 1327 C CA . GLY A 1 176 ? 2.793 -2.273 -24.267 1.00 86.12 176 GLY A CA 1
ATOM 1328 C C . GLY A 1 176 ? 4.327 -2.273 -24.361 1.00 86.12 176 GLY A C 1
ATOM 1329 O O . GLY A 1 176 ? 4.865 -2.462 -25.448 1.00 86.12 176 GLY A O 1
ATOM 1330 N N . GLY A 1 177 ? 5.037 -2.079 -23.244 1.00 88.06 177 GLY A N 1
ATOM 1331 C CA . GLY A 1 177 ? 6.486 -1.903 -23.233 1.00 88.06 177 GLY A CA 1
ATOM 1332 C C . GLY A 1 177 ? 6.958 -0.501 -23.638 1.00 88.06 177 GLY A C 1
ATOM 1333 O O . GLY A 1 177 ? 8.153 -0.345 -23.875 1.00 88.06 177 GLY A O 1
ATOM 1334 N N . ASP A 1 178 ? 6.074 0.498 -23.725 1.00 88.19 178 ASP A N 1
ATOM 1335 C CA . ASP A 1 178 ? 6.418 1.876 -24.095 1.00 88.19 178 ASP A CA 1
ATOM 1336 C C . ASP A 1 178 ? 6.887 2.712 -22.878 1.00 88.19 178 ASP A C 1
ATOM 1338 O O . ASP A 1 178 ? 6.085 3.007 -21.984 1.00 88.19 178 ASP A O 1
ATOM 1342 N N . PRO A 1 179 ? 8.158 3.161 -22.826 1.00 88.62 179 PRO A N 1
ATOM 1343 C CA . PRO A 1 179 ? 8.671 4.024 -21.758 1.00 88.62 179 PRO A CA 1
ATOM 1344 C C . PRO A 1 179 ? 7.962 5.374 -21.614 1.00 88.62 179 PRO A C 1
ATOM 1346 O O . PRO A 1 179 ? 8.119 6.028 -20.582 1.00 88.62 179 PRO A O 1
ATOM 1349 N N . ALA A 1 180 ? 7.214 5.823 -22.624 1.00 89.75 180 ALA A N 1
ATOM 1350 C CA . ALA A 1 180 ? 6.395 7.028 -22.540 1.00 89.75 180 ALA A CA 1
ATOM 1351 C C . ALA A 1 180 ? 5.103 6.815 -21.730 1.00 89.75 180 ALA A C 1
ATOM 1353 O O . ALA A 1 180 ? 4.517 7.794 -21.263 1.00 89.75 180 ALA A O 1
ATOM 1354 N N . LEU A 1 181 ? 4.690 5.558 -21.520 1.00 92.75 181 LEU A N 1
ATOM 1355 C CA . LEU A 1 181 ? 3.469 5.164 -20.811 1.00 92.75 181 LEU A CA 1
ATOM 1356 C C . LEU A 1 181 ? 3.787 4.301 -19.571 1.00 92.75 181 LEU A C 1
ATOM 1358 O O . LEU A 1 181 ? 3.448 3.113 -19.525 1.00 92.75 181 LEU A O 1
ATOM 1362 N N . PRO A 1 182 ? 4.469 4.858 -18.552 1.00 97.38 182 PRO A N 1
ATOM 1363 C CA . PRO A 1 182 ? 4.798 4.100 -17.356 1.00 97.38 182 PRO A CA 1
ATOM 1364 C C . PRO A 1 182 ? 3.573 3.829 -16.474 1.00 97.38 182 PRO A C 1
ATOM 1366 O O . PRO A 1 182 ? 2.694 4.676 -16.306 1.00 97.38 182 PRO A O 1
ATOM 1369 N N . ILE A 1 183 ? 3.581 2.673 -15.814 1.00 97.88 183 ILE A N 1
ATOM 1370 C CA . ILE A 1 183 ? 2.683 2.322 -14.710 1.00 97.88 183 ILE A CA 1
ATOM 1371 C C . ILE A 1 183 ? 3.505 1.943 -13.477 1.00 97.88 183 ILE A C 1
ATOM 1373 O O . ILE A 1 183 ? 4.573 1.340 -13.593 1.00 97.88 183 ILE A O 1
ATOM 1377 N N . TRP A 1 184 ? 3.018 2.260 -12.279 1.00 97.56 184 TRP A N 1
ATOM 1378 C CA . TRP A 1 184 ? 3.601 1.759 -11.034 1.00 97.56 184 TRP A CA 1
ATOM 1379 C C . TRP A 1 184 ? 2.736 0.626 -10.474 1.00 97.56 184 TRP A C 1
ATOM 1381 O O . TRP A 1 184 ? 1.528 0.775 -10.308 1.00 97.56 184 TRP A O 1
ATOM 1391 N N . VAL A 1 185 ? 3.356 -0.524 -10.201 1.00 95.25 185 VAL A N 1
ATOM 1392 C CA . VAL A 1 185 ? 2.663 -1.801 -9.911 1.00 95.25 185 VAL A CA 1
ATOM 1393 C C . VAL A 1 185 ? 2.861 -2.304 -8.479 1.00 95.25 185 VAL A C 1
ATOM 1395 O O . VAL A 1 185 ? 2.475 -3.421 -8.144 1.00 95.25 185 VAL A O 1
ATOM 1398 N N . GLY A 1 186 ? 3.484 -1.495 -7.624 1.00 94.06 186 GLY A N 1
ATOM 1399 C CA . GLY A 1 186 ? 3.672 -1.794 -6.207 1.00 94.06 186 GLY A CA 1
ATOM 1400 C C . GLY A 1 186 ? 4.915 -1.135 -5.622 1.00 94.06 186 GLY A C 1
ATOM 1401 O O . GLY A 1 186 ? 5.744 -0.587 -6.349 1.00 94.06 186 GLY A O 1
ATOM 1402 N N . GLY A 1 187 ? 5.037 -1.205 -4.298 1.00 94.81 187 GLY A N 1
ATOM 1403 C CA . GLY A 1 187 ? 6.206 -0.736 -3.560 1.00 94.81 187 GLY A CA 1
ATOM 1404 C C . GLY A 1 187 ? 7.196 -1.858 -3.249 1.00 94.81 187 GLY A C 1
ATOM 1405 O O . GLY A 1 187 ? 6.851 -3.041 -3.268 1.00 94.81 187 GLY A O 1
ATOM 1406 N N . TYR A 1 188 ? 8.426 -1.484 -2.923 1.00 94.94 188 TYR A N 1
ATOM 1407 C CA . TYR A 1 188 ? 9.386 -2.363 -2.264 1.00 94.94 188 TYR A CA 1
ATOM 1408 C C . TYR A 1 188 ? 10.138 -1.588 -1.182 1.00 94.94 188 TYR A C 1
ATOM 1410 O O . TYR A 1 188 ? 10.341 -0.382 -1.302 1.00 94.94 188 TYR A O 1
ATOM 1418 N N . TRP A 1 189 ? 10.584 -2.297 -0.148 1.00 94.06 189 TRP A N 1
ATOM 1419 C CA . TRP A 1 189 ? 11.470 -1.738 0.869 1.00 94.06 189 TRP A CA 1
ATOM 1420 C C . TRP A 1 189 ? 12.920 -1.882 0.417 1.00 94.06 189 TRP A C 1
ATOM 1422 O O . TRP A 1 189 ? 13.375 -2.990 0.120 1.00 94.06 189 TRP A O 1
ATOM 1432 N N . GLY A 1 190 ? 13.637 -0.762 0.323 1.00 89.75 190 GLY A N 1
ATOM 1433 C CA . GLY A 1 190 ? 15.057 -0.740 -0.031 1.00 89.75 190 GLY A CA 1
ATOM 1434 C C . GLY A 1 190 ? 15.954 -1.186 1.122 1.00 89.75 190 GLY A C 1
ATOM 1435 O O . GLY A 1 190 ? 17.056 -1.689 0.898 1.00 89.75 190 GLY A O 1
ATOM 1436 N N . SER A 1 191 ? 15.466 -1.045 2.352 1.00 90.31 191 SER A N 1
ATOM 1437 C CA . SER A 1 191 ? 16.175 -1.393 3.577 1.00 90.31 191 SER A CA 1
ATOM 1438 C C . SER A 1 191 ? 15.221 -1.889 4.665 1.00 90.31 191 SER A C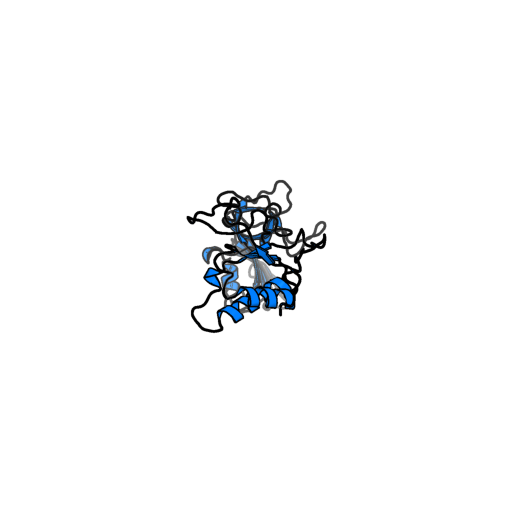 1
ATOM 1440 O O . SER A 1 191 ? 14.019 -1.628 4.637 1.00 90.31 191 SER A O 1
ATOM 1442 N N . ALA A 1 192 ? 15.766 -2.575 5.673 1.00 87.81 192 ALA A N 1
ATOM 1443 C CA . ALA A 1 192 ? 14.986 -3.029 6.826 1.00 87.81 192 ALA A CA 1
ATOM 1444 C C . ALA A 1 192 ? 14.383 -1.868 7.642 1.00 87.81 192 ALA A C 1
ATOM 1446 O O . ALA A 1 192 ? 13.368 -2.057 8.301 1.00 87.81 192 ALA A O 1
ATOM 1447 N N . ALA A 1 193 ? 14.983 -0.673 7.581 1.00 88.31 193 ALA A N 1
ATOM 1448 C CA . ALA A 1 193 ? 14.500 0.512 8.289 1.00 88.31 193 ALA A CA 1
ATOM 1449 C C . ALA A 1 193 ? 13.192 1.073 7.707 1.00 88.31 193 ALA A C 1
ATOM 1451 O O . ALA A 1 193 ? 12.464 1.775 8.401 1.00 88.31 193 ALA A O 1
ATOM 1452 N N . GLU A 1 194 ? 12.890 0.770 6.443 1.00 90.69 194 GLU A N 1
ATOM 1453 C CA . GLU A 1 194 ? 11.658 1.211 5.781 1.00 90.69 194 GLU A CA 1
ATOM 1454 C C . GLU A 1 194 ? 10.477 0.266 6.048 1.00 90.69 194 GLU A C 1
ATOM 1456 O O . GLU A 1 194 ? 9.327 0.620 5.782 1.00 90.69 194 GLU A O 1
ATOM 1461 N N . VAL A 1 195 ? 10.742 -0.945 6.553 1.00 91.62 195 VAL A N 1
ATOM 1462 C CA . VAL A 1 195 ? 9.693 -1.912 6.885 1.00 91.62 195 VAL A CA 1
ATOM 1463 C C . VAL A 1 195 ? 8.909 -1.382 8.089 1.00 91.62 195 VAL A C 1
ATOM 1465 O O . VAL A 1 195 ? 9.522 -1.057 9.108 1.00 91.62 195 VAL A O 1
ATOM 1468 N N . PRO A 1 196 ? 7.564 -1.310 8.032 1.00 89.62 196 PRO A N 1
ATOM 1469 C CA . PRO A 1 196 ? 6.785 -0.800 9.151 1.00 89.62 196 PRO A CA 1
ATOM 1470 C C . PRO A 1 196 ? 7.053 -1.605 10.426 1.00 89.62 196 PRO A C 1
ATOM 1472 O O . PRO A 1 196 ? 6.922 -2.830 10.427 1.00 89.62 196 PRO A O 1
ATOM 1475 N N . THR A 1 197 ? 7.361 -0.927 11.533 1.00 84.00 197 THR A N 1
ATOM 1476 C CA . THR A 1 197 ? 7.643 -1.571 12.827 1.00 84.00 197 THR A CA 1
ATOM 1477 C C . THR A 1 197 ? 6.504 -2.487 13.282 1.00 84.00 197 THR A C 1
ATOM 1479 O O . THR A 1 197 ? 6.758 -3.576 13.794 1.00 84.00 197 THR A O 1
ATOM 1482 N N . LEU A 1 198 ? 5.246 -2.101 13.027 1.00 83.56 198 LEU A N 1
ATOM 1483 C CA . LEU A 1 198 ? 4.087 -2.947 13.328 1.00 83.56 198 LEU A CA 1
ATOM 1484 C C . LEU A 1 198 ? 4.074 -4.246 12.515 1.00 83.56 198 LEU A C 1
ATOM 1486 O O . LEU A 1 198 ? 3.573 -5.249 13.007 1.00 83.56 198 LEU A O 1
ATOM 1490 N N . SER A 1 199 ? 4.658 -4.265 11.313 1.00 86.00 199 SER A N 1
ATOM 1491 C CA . SER A 1 199 ? 4.783 -5.495 10.515 1.00 86.00 199 SER A CA 1
ATOM 1492 C C . SER A 1 199 ? 5.748 -6.480 11.161 1.00 86.00 199 SER A C 1
ATOM 1494 O O . SER A 1 199 ? 5.491 -7.678 11.157 1.00 86.00 199 SER A O 1
ATOM 1496 N N . LEU A 1 200 ? 6.832 -5.988 11.767 1.00 81.50 200 LEU A N 1
ATOM 1497 C CA . LEU A 1 200 ? 7.770 -6.835 12.506 1.00 81.50 200 LEU A CA 1
ATOM 1498 C C . LEU A 1 200 ? 7.111 -7.429 13.759 1.00 81.50 200 LEU A C 1
ATOM 1500 O O . LEU A 1 200 ? 7.320 -8.599 14.063 1.00 81.50 200 LEU A O 1
ATOM 1504 N N . ALA A 1 201 ? 6.281 -6.640 14.447 1.00 73.88 201 ALA A N 1
ATOM 1505 C CA . ALA A 1 201 ? 5.502 -7.097 15.595 1.00 73.88 201 ALA A CA 1
ATOM 1506 C C . ALA A 1 201 ? 4.420 -8.120 15.205 1.00 73.88 201 ALA A C 1
ATOM 1508 O O . ALA A 1 201 ? 4.288 -9.149 15.860 1.00 73.88 201 ALA A O 1
ATOM 1509 N N . ALA A 1 202 ? 3.669 -7.860 14.131 1.00 78.25 202 ALA A N 1
ATOM 1510 C CA . ALA A 1 202 ? 2.578 -8.719 13.667 1.00 78.25 202 ALA A CA 1
ATOM 1511 C C . ALA A 1 202 ? 3.067 -10.038 13.042 1.00 78.25 202 ALA A C 1
ATOM 1513 O O . ALA A 1 202 ? 2.352 -11.037 13.064 1.00 78.25 202 ALA A O 1
ATOM 1514 N N . ASN A 1 203 ? 4.287 -10.050 12.498 1.00 75.38 203 ASN A N 1
ATOM 1515 C CA . ASN A 1 203 ? 4.912 -11.229 11.893 1.00 75.38 203 ASN A CA 1
ATOM 1516 C C . ASN A 1 203 ? 5.781 -12.026 12.889 1.00 75.38 203 ASN A C 1
ATOM 1518 O O . ASN A 1 203 ? 6.466 -12.975 12.512 1.00 75.38 203 ASN A O 1
ATOM 1522 N N . ALA A 1 204 ? 5.784 -11.661 14.176 1.00 67.81 204 ALA A N 1
ATOM 1523 C CA . ALA A 1 204 ? 6.514 -12.386 15.213 1.00 67.81 204 ALA A CA 1
ATOM 1524 C C . ALA A 1 204 ? 5.839 -13.742 15.512 1.00 67.81 204 ALA A C 1
ATOM 1526 O O . ALA A 1 204 ? 5.199 -13.914 16.535 1.00 67.81 204 ALA A O 1
ATOM 1527 N N . GLY A 1 205 ? 5.972 -14.722 14.613 1.00 60.81 205 GLY A N 1
ATOM 1528 C CA . GLY A 1 205 ? 5.412 -16.070 14.782 1.00 60.81 205 GLY A CA 1
ATOM 1529 C C . GLY A 1 205 ? 4.053 -16.313 14.111 1.00 60.81 205 GLY A C 1
ATOM 1530 O O . GLY A 1 205 ? 3.387 -17.288 14.452 1.00 60.81 205 GLY A O 1
ATOM 1531 N N . GLY A 1 206 ? 3.641 -15.473 13.155 1.00 69.81 206 GLY A N 1
ATOM 1532 C CA . GLY A 1 206 ? 2.384 -15.629 12.413 1.00 69.81 206 GLY A CA 1
ATOM 1533 C C . GLY A 1 206 ? 2.330 -14.789 11.133 1.00 69.81 206 GLY A C 1
ATOM 1534 O O . GLY A 1 206 ? 3.212 -13.982 10.883 1.00 69.81 206 GLY A O 1
ATOM 1535 N N . ALA A 1 207 ? 1.289 -14.968 10.317 1.00 77.75 207 ALA A N 1
ATOM 1536 C CA . ALA A 1 207 ? 1.106 -14.264 9.042 1.00 77.75 207 ALA A CA 1
ATOM 1537 C C . ALA A 1 207 ? 0.274 -12.975 9.202 1.00 77.75 207 ALA A C 1
ATOM 1539 O O . ALA A 1 207 ? -0.750 -12.806 8.544 1.00 77.75 207 ALA A O 1
ATOM 1540 N N . GLY A 1 208 ? 0.696 -12.081 10.101 1.00 87.31 208 GLY A N 1
ATOM 1541 C CA . GLY A 1 208 ? -0.022 -10.831 10.351 1.00 87.31 208 GLY A CA 1
ATOM 1542 C C . GLY A 1 208 ? -0.105 -9.919 9.119 1.00 87.31 208 GLY A C 1
ATOM 1543 O O . GLY A 1 208 ? 0.823 -9.853 8.309 1.00 87.31 208 GLY A O 1
ATOM 1544 N N . ILE A 1 209 ? -1.212 -9.185 8.991 1.00 91.38 209 ILE A N 1
ATOM 1545 C CA . ILE A 1 209 ? -1.465 -8.234 7.900 1.00 91.38 209 ILE A CA 1
ATOM 1546 C C . ILE A 1 2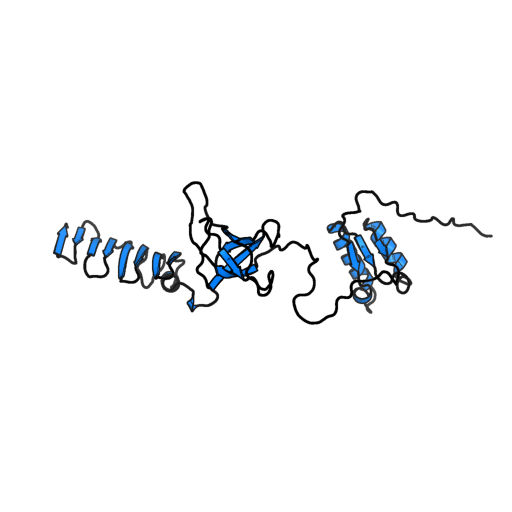09 ? -1.415 -6.822 8.467 1.00 91.38 209 ILE A C 1
ATOM 1548 O O . ILE A 1 209 ? -2.124 -6.505 9.419 1.00 91.38 209 ILE A O 1
ATOM 1552 N N . VAL A 1 210 ? -0.599 -5.957 7.865 1.00 92.69 210 VAL A N 1
ATOM 1553 C CA . VAL A 1 210 ? -0.397 -4.586 8.341 1.00 92.69 210 VAL A CA 1
ATOM 1554 C C . VAL A 1 210 ? -0.585 -3.595 7.206 1.00 92.69 210 VAL A C 1
ATOM 1556 O O . VAL A 1 210 ? 0.088 -3.665 6.180 1.00 92.69 210 VAL A O 1
ATOM 1559 N N . LEU A 1 211 ? -1.468 -2.628 7.430 1.00 94.06 211 LEU A N 1
ATOM 1560 C CA . LEU A 1 211 ? -1.572 -1.404 6.647 1.00 94.06 211 LEU A CA 1
ATOM 1561 C C . LEU A 1 211 ? -1.142 -0.261 7.555 1.00 94.06 211 LEU A C 1
ATOM 1563 O O . LEU A 1 211 ? -1.808 -0.003 8.552 1.00 94.06 211 LEU A O 1
ATOM 1567 N N . GLN A 1 212 ? -0.033 0.405 7.243 1.00 93.94 212 GLN A N 1
ATOM 1568 C CA . GLN A 1 212 ? 0.504 1.472 8.085 1.00 93.94 212 GLN A CA 1
ATOM 1569 C C . GLN A 1 212 ? 0.942 2.670 7.241 1.00 93.94 212 GLN A C 1
ATOM 1571 O O . GLN A 1 212 ? 1.586 2.504 6.206 1.00 93.94 212 GLN A O 1
ATOM 1576 N N . SER A 1 213 ? 0.620 3.878 7.702 1.00 93.31 213 SER A N 1
ATOM 1577 C CA . SER A 1 213 ? 1.155 5.120 7.143 1.00 93.31 213 SER A CA 1
ATOM 1578 C C . SER A 1 213 ? 2.575 5.416 7.651 1.00 93.31 213 SER A C 1
ATOM 1580 O O . SER A 1 213 ? 3.054 4.805 8.613 1.00 93.31 213 SER A O 1
ATOM 1582 N N . GLY A 1 214 ? 3.252 6.382 7.016 1.00 90.25 214 GLY A N 1
ATOM 1583 C CA . GLY A 1 214 ? 4.588 6.837 7.433 1.00 90.25 214 GLY A CA 1
ATOM 1584 C C . GLY A 1 214 ? 4.622 7.393 8.861 1.00 90.25 214 GLY A C 1
ATOM 1585 O O . GLY A 1 214 ? 5.574 7.153 9.592 1.00 90.25 214 GLY A O 1
ATOM 1586 N N . GLU A 1 215 ? 3.522 8.011 9.301 1.00 91.81 215 GLU A N 1
ATOM 1587 C CA . GLU A 1 215 ? 3.334 8.525 10.668 1.00 91.81 215 GLU A CA 1
ATOM 1588 C C . GLU A 1 215 ? 2.802 7.458 11.644 1.00 91.81 215 GLU A C 1
ATOM 1590 O O . GLU A 1 215 ? 2.232 7.779 12.683 1.00 91.81 215 GLU A O 1
ATOM 1595 N N . GLN A 1 216 ? 2.935 6.175 11.295 1.00 91.56 216 GLN A N 1
ATOM 1596 C CA . GLN A 1 216 ? 2.625 5.029 12.157 1.00 91.56 216 GLN A CA 1
ATOM 1597 C C . GLN A 1 216 ? 1.157 4.908 12.604 1.00 91.56 216 GLN A C 1
ATOM 1599 O O . GLN A 1 216 ? 0.862 4.249 13.598 1.00 91.56 216 GLN A O 1
ATOM 1604 N N . ASN A 1 217 ? 0.214 5.480 11.849 1.00 93.75 217 ASN A N 1
ATOM 1605 C CA . ASN A 1 217 ? -1.194 5.100 11.990 1.00 93.75 217 ASN A CA 1
ATOM 1606 C C . ASN A 1 217 ? -1.406 3.794 11.231 1.00 93.75 217 ASN A C 1
ATOM 1608 O O . ASN A 1 217 ? -0.976 3.694 10.079 1.00 93.75 217 ASN A O 1
ATOM 1612 N N . GLY A 1 218 ? -2.054 2.811 11.848 1.00 93.81 218 GLY A N 1
ATOM 1613 C CA . GLY A 1 218 ? -2.152 1.487 11.255 1.00 93.81 218 GLY A CA 1
ATOM 1614 C C . GLY A 1 218 ? -3.449 0.744 11.526 1.00 93.81 218 GLY A C 1
ATOM 1615 O O . GLY A 1 218 ? -4.130 0.970 12.524 1.00 93.81 218 GLY A O 1
ATOM 1616 N N . ILE A 1 219 ? -3.750 -0.174 10.613 1.00 94.94 219 ILE A N 1
ATOM 1617 C CA . ILE A 1 219 ? -4.723 -1.251 10.765 1.00 94.94 219 ILE A CA 1
ATOM 1618 C C . ILE A 1 219 ? -3.928 -2.552 10.703 1.00 94.94 219 ILE A C 1
ATOM 1620 O O . ILE A 1 219 ? -3.179 -2.786 9.751 1.00 94.94 219 ILE A O 1
ATOM 1624 N N . VAL A 1 220 ? -4.063 -3.372 11.735 1.00 92.44 220 VAL A N 1
ATOM 1625 C CA . VAL A 1 220 ? -3.228 -4.548 11.972 1.00 92.44 220 VAL A CA 1
ATOM 1626 C C . VAL A 1 220 ? -4.139 -5.735 12.259 1.00 92.44 220 VAL A C 1
ATOM 1628 O O . VAL A 1 220 ? -5.011 -5.651 13.119 1.00 92.44 220 VAL A O 1
ATOM 1631 N N . ILE A 1 221 ? -3.932 -6.836 11.548 1.00 92.19 221 ILE A N 1
ATOM 1632 C CA . ILE A 1 221 ? -4.548 -8.135 11.820 1.00 92.19 221 ILE A CA 1
ATOM 1633 C C . ILE A 1 221 ? -3.433 -9.065 12.276 1.00 92.19 221 ILE A C 1
ATOM 1635 O O . ILE A 1 221 ? -2.401 -9.167 11.608 1.00 92.19 221 ILE A O 1
ATOM 1639 N N . ILE A 1 222 ? -3.625 -9.719 13.415 1.00 87.94 222 ILE A N 1
ATOM 1640 C CA . ILE A 1 222 ? -2.619 -10.572 14.042 1.00 87.94 222 ILE A CA 1
ATOM 1641 C C . ILE A 1 222 ? -3.221 -11.945 14.279 1.00 87.94 222 ILE A C 1
ATOM 1643 O O . ILE A 1 222 ? -4.224 -12.059 14.978 1.00 87.94 222 ILE A O 1
ATOM 1647 N N . ASP A 1 223 ? -2.554 -12.969 13.746 1.00 82.38 223 ASP A N 1
ATOM 1648 C CA . ASP A 1 223 ? -2.975 -14.374 13.831 1.00 82.38 223 ASP A CA 1
ATOM 1649 C C . ASP A 1 223 ? -2.099 -15.224 14.776 1.00 82.38 223 ASP A C 1
ATOM 1651 O O . ASP A 1 223 ? -2.406 -16.392 15.025 1.00 82.38 223 ASP A O 1
ATOM 1655 N N . GLY A 1 224 ? -1.011 -14.663 15.314 1.00 72.88 224 GLY A N 1
ATOM 1656 C CA . GLY A 1 224 ? -0.029 -15.360 16.153 1.00 72.88 224 GLY A CA 1
ATOM 1657 C C . GLY A 1 224 ? 0.252 -14.648 17.481 1.00 72.88 224 GLY A C 1
ATOM 1658 O O . GLY A 1 224 ? -0.194 -13.520 17.681 1.00 72.88 224 GLY A O 1
ATOM 1659 N N . PRO A 1 225 ? 0.975 -15.293 18.413 1.00 66.88 225 PRO A N 1
ATOM 1660 C CA . PRO A 1 225 ? 1.396 -14.642 19.650 1.00 66.88 225 PRO A CA 1
ATOM 1661 C C . PRO A 1 225 ? 2.345 -13.481 19.328 1.00 66.88 225 PRO A C 1
ATOM 1663 O O . PRO A 1 225 ? 3.334 -13.680 18.637 1.00 66.88 225 PRO A O 1
ATOM 1666 N N . GLY A 1 226 ? 2.076 -12.279 19.833 1.00 67.62 226 GLY A N 1
ATOM 1667 C CA . GLY A 1 226 ? 2.880 -11.096 19.527 1.00 67.62 226 GLY A CA 1
ATOM 1668 C C . GLY A 1 226 ? 2.757 -9.998 20.587 1.00 67.62 226 GLY A C 1
ATOM 1669 O O . GLY A 1 226 ? 2.141 -10.211 21.629 1.00 67.62 226 GLY A O 1
ATOM 1670 N N . PRO A 1 227 ? 3.358 -8.816 20.350 1.00 66.38 227 PRO A N 1
ATOM 1671 C CA . PRO A 1 227 ? 3.286 -7.670 21.267 1.00 66.38 227 PRO A CA 1
ATOM 1672 C C . PRO A 1 227 ? 1.873 -7.096 21.428 1.00 66.38 227 PRO A C 1
ATOM 1674 O O . PRO A 1 227 ? 1.590 -6.400 22.398 1.00 66.38 227 PRO A O 1
ATOM 1677 N N . LEU A 1 228 ? 1.015 -7.355 20.446 1.00 72.75 228 LEU A N 1
ATOM 1678 C CA . LEU A 1 228 ? -0.417 -7.118 20.495 1.00 72.75 228 LEU A CA 1
ATOM 1679 C C . LEU A 1 228 ? -1.108 -8.484 20.506 1.00 72.75 228 LEU A C 1
ATOM 1681 O O . LEU A 1 228 ? -0.600 -9.445 19.921 1.00 72.75 228 LEU A O 1
ATOM 1685 N N . ASP A 1 229 ? -2.252 -8.549 21.178 1.00 82.88 229 ASP A N 1
ATOM 1686 C CA . ASP A 1 229 ? -3.071 -9.755 21.241 1.00 82.88 229 ASP A CA 1
ATOM 1687 C C . ASP A 1 229 ? -3.525 -10.201 19.843 1.00 82.88 229 ASP A C 1
ATOM 1689 O O . ASP A 1 229 ? -3.580 -9.420 18.896 1.00 82.88 229 ASP A O 1
ATOM 1693 N N . ARG A 1 230 ? -3.887 -11.479 19.707 1.00 88.69 230 ARG A N 1
ATOM 1694 C CA . ARG A 1 230 ? -4.511 -11.978 18.478 1.00 88.69 230 ARG A CA 1
ATOM 1695 C C . ARG A 1 230 ? -5.826 -11.234 18.238 1.00 88.69 230 ARG A C 1
ATOM 1697 O O . ARG A 1 230 ? -6.681 -11.194 19.128 1.00 88.69 230 ARG A O 1
ATOM 1704 N N . GLY A 1 231 ? -6.009 -10.705 17.033 1.00 91.06 231 GLY A N 1
ATOM 1705 C CA . GLY A 1 231 ? -7.195 -9.927 16.705 1.00 91.06 231 GLY A CA 1
ATOM 1706 C C . GLY A 1 231 ? -6.972 -8.856 15.648 1.00 91.06 231 GLY A C 1
ATOM 1707 O O . GLY A 1 231 ? -6.026 -8.901 14.859 1.00 91.06 231 GLY A O 1
ATOM 1708 N N . VAL A 1 232 ? -7.890 -7.891 15.633 1.00 94.31 232 VAL A N 1
ATOM 1709 C CA . VAL A 1 232 ? -7.870 -6.739 14.729 1.00 94.31 232 VAL A CA 1
ATOM 1710 C C . VAL A 1 232 ? -7.667 -5.473 15.546 1.00 94.31 232 VAL A C 1
ATOM 1712 O O . VAL A 1 232 ? -8.413 -5.200 16.487 1.00 94.31 232 VAL A O 1
ATOM 1715 N N . HIS A 1 233 ? -6.677 -4.679 15.154 1.00 93.88 233 HIS A N 1
ATOM 1716 C CA . HIS A 1 233 ? -6.292 -3.461 15.846 1.00 93.88 233 HIS A CA 1
ATOM 1717 C C . HIS A 1 233 ? -6.246 -2.278 14.885 1.00 93.88 233 HIS A C 1
ATOM 1719 O O . HIS A 1 233 ? -5.637 -2.346 13.820 1.00 93.88 233 HIS A O 1
ATOM 1725 N N . VAL A 1 234 ? -6.832 -1.162 15.300 1.00 95.88 234 VAL A N 1
ATOM 1726 C CA . VAL A 1 234 ? -6.537 0.168 14.767 1.00 95.88 234 VAL A CA 1
ATOM 1727 C C . VAL A 1 234 ? -5.639 0.849 15.783 1.00 95.88 234 VAL A C 1
ATOM 1729 O O . VAL A 1 234 ? -6.000 0.943 16.955 1.00 95.88 234 VAL A O 1
ATOM 1732 N N . VAL A 1 235 ? -4.469 1.305 15.354 1.00 93.69 235 VAL A N 1
ATOM 1733 C CA . VAL A 1 235 ? -3.450 1.867 16.243 1.00 93.69 235 VAL A CA 1
ATOM 1734 C C . VAL A 1 235 ? -2.984 3.226 15.742 1.00 93.69 235 VAL A C 1
ATOM 1736 O O . VAL A 1 235 ? -2.756 3.426 14.549 1.00 93.69 235 VAL A O 1
ATOM 1739 N N . GLY A 1 236 ? -2.857 4.169 16.668 1.00 93.81 236 GLY A N 1
ATOM 1740 C CA . GLY A 1 236 ? -2.260 5.477 16.441 1.00 93.81 236 GLY A CA 1
ATOM 1741 C C . GLY A 1 236 ? -0.896 5.602 17.129 1.00 93.81 236 GLY A C 1
ATOM 1742 O O . GLY A 1 236 ? -0.662 4.962 18.160 1.00 93.81 236 GLY A O 1
ATOM 1743 N N . PRO A 1 237 ? -0.015 6.488 16.634 1.00 91.88 237 PRO A N 1
ATOM 1744 C CA . PRO A 1 237 ? 1.348 6.654 17.152 1.00 91.88 237 PRO A CA 1
ATOM 1745 C C . PRO A 1 237 ? 1.396 7.132 18.611 1.00 91.88 237 PRO A C 1
ATOM 1747 O O . PRO A 1 237 ? 2.359 6.878 19.324 1.00 91.88 237 PRO A O 1
ATOM 1750 N N . SER A 1 238 ? 0.350 7.818 19.080 1.00 92.44 238 SER A N 1
ATOM 1751 C CA . SER A 1 238 ? 0.257 8.345 20.446 1.00 92.44 238 SER A CA 1
ATOM 1752 C C . SER A 1 238 ? -0.446 7.396 21.427 1.00 92.44 238 SER A C 1
ATOM 1754 O O . SER A 1 238 ? -0.916 7.847 22.470 1.00 92.44 238 SER A O 1
ATOM 1756 N N . GLY A 1 239 ? -0.605 6.117 21.075 1.00 90.12 239 GLY A N 1
ATOM 1757 C CA . GLY A 1 239 ? -1.242 5.107 21.928 1.00 90.12 239 GLY A CA 1
ATOM 1758 C C . GLY A 1 239 ? -2.773 5.084 21.891 1.00 90.12 239 GLY A C 1
ATOM 1759 O O . GLY A 1 239 ? -3.381 4.373 22.685 1.00 90.12 239 GLY A O 1
ATOM 1760 N N . ALA A 1 240 ? -3.413 5.845 20.997 1.00 95.44 240 ALA A N 1
ATOM 1761 C CA . ALA A 1 240 ? -4.842 5.679 20.735 1.00 95.44 240 ALA A CA 1
ATOM 1762 C C . ALA A 1 240 ? -5.076 4.351 20.004 1.00 95.44 240 ALA A C 1
ATOM 1764 O O . ALA A 1 240 ? -4.371 4.056 19.037 1.00 95.44 240 ALA A O 1
ATOM 1765 N N . THR A 1 241 ? -6.041 3.553 20.455 1.00 95.62 241 THR A N 1
ATOM 1766 C CA . THR A 1 241 ? -6.285 2.213 19.921 1.00 95.62 241 THR A CA 1
ATOM 1767 C C . THR A 1 241 ? -7.765 1.852 19.877 1.00 95.62 241 THR A C 1
ATOM 1769 O O . THR A 1 241 ? -8.569 2.293 20.699 1.00 95.62 241 THR A O 1
ATOM 1772 N N . ILE A 1 242 ? -8.110 1.008 18.910 1.00 96.75 242 ILE A N 1
ATOM 1773 C CA . ILE A 1 242 ? -9.323 0.192 18.912 1.00 96.75 242 ILE A CA 1
ATOM 1774 C C . ILE A 1 242 ? -8.859 -1.242 18.698 1.00 96.75 242 ILE A C 1
ATOM 1776 O O . ILE A 1 242 ? -8.234 -1.529 17.682 1.00 96.75 242 ILE A O 1
ATOM 1780 N N . SER A 1 243 ? -9.149 -2.128 19.638 1.00 94.88 243 SER A N 1
ATOM 1781 C CA . SER A 1 243 ? -8.694 -3.515 19.629 1.00 94.88 243 SER A CA 1
ATOM 1782 C C . SER A 1 243 ? -9.890 -4.443 19.754 1.00 94.88 243 SER A C 1
ATOM 1784 O O . SER A 1 243 ? -10.703 -4.274 20.659 1.00 94.88 243 SER A O 1
ATOM 1786 N N . VAL A 1 244 ? -9.980 -5.427 18.866 1.00 95.69 244 VAL A N 1
ATOM 1787 C CA . VAL A 1 244 ? -10.990 -6.489 18.888 1.00 95.69 244 VAL A CA 1
ATOM 1788 C C . VAL A 1 244 ? -10.257 -7.817 18.982 1.00 95.69 244 VAL A C 1
ATOM 1790 O O . VAL A 1 244 ? -9.566 -8.204 18.040 1.00 95.69 244 VAL A O 1
ATOM 1793 N N . THR A 1 245 ? -10.396 -8.492 20.117 1.00 93.50 245 THR A N 1
ATOM 1794 C CA . THR A 1 245 ? -9.694 -9.740 20.438 1.00 93.50 245 THR A CA 1
ATOM 1795 C C . THR A 1 245 ? -10.672 -10.750 21.035 1.00 93.50 245 THR A C 1
ATOM 1797 O O . THR A 1 245 ? -11.822 -10.423 21.333 1.00 93.50 245 THR A O 1
ATOM 1800 N N . ASP A 1 246 ? -10.218 -11.982 21.266 1.00 90.69 246 ASP A N 1
ATOM 1801 C CA . ASP A 1 246 ? -11.039 -13.001 21.938 1.00 90.69 246 ASP A CA 1
ATOM 1802 C C . ASP A 1 246 ? -11.353 -12.651 23.403 1.00 90.69 246 ASP A C 1
ATOM 1804 O O . ASP A 1 246 ? -12.323 -13.153 23.969 1.00 90.69 246 ASP A O 1
ATOM 1808 N N . ALA A 1 247 ? -10.538 -11.794 24.028 1.00 90.00 247 ALA A N 1
ATOM 1809 C CA . ALA A 1 247 ? -10.768 -11.329 25.393 1.00 90.00 247 ALA A CA 1
ATOM 1810 C C . ALA A 1 247 ? -11.866 -10.255 25.467 1.00 90.00 247 ALA A C 1
ATOM 1812 O O . ALA A 1 247 ? -12.472 -10.071 26.525 1.00 90.00 247 ALA A O 1
ATOM 1813 N N . GLY A 1 248 ? -12.125 -9.549 24.363 1.00 94.50 248 GLY A N 1
ATOM 1814 C CA . GLY A 1 248 ? -13.104 -8.475 24.314 1.00 94.50 248 GLY A CA 1
ATOM 1815 C C . GLY A 1 248 ? -12.765 -7.372 23.315 1.00 94.50 248 GLY A C 1
ATOM 1816 O O . GLY A 1 248 ? -11.945 -7.531 22.409 1.00 94.50 248 GLY A O 1
ATOM 1817 N N . ILE A 1 249 ? -13.419 -6.225 23.494 1.00 97.31 249 ILE A N 1
ATOM 1818 C CA . ILE A 1 249 ? -13.234 -5.034 22.660 1.00 97.31 249 ILE A CA 1
ATOM 1819 C C . ILE A 1 249 ? -12.749 -3.889 23.543 1.00 97.31 249 ILE A C 1
ATOM 1821 O O . ILE A 1 249 ? -13.355 -3.602 24.573 1.00 97.31 249 ILE A O 1
ATOM 1825 N N . ILE A 1 250 ? -11.681 -3.212 23.130 1.00 96.56 250 ILE A N 1
ATOM 1826 C CA . ILE A 1 250 ? -11.108 -2.071 23.849 1.00 96.56 250 ILE A CA 1
ATOM 1827 C C . ILE A 1 250 ? -11.034 -0.875 22.907 1.00 96.56 250 ILE A C 1
ATOM 1829 O O . ILE A 1 250 ? -10.503 -0.980 21.805 1.00 96.56 250 ILE A O 1
ATOM 1833 N N . ILE A 1 251 ? -11.516 0.278 23.362 1.00 97.62 251 ILE A N 1
ATOM 1834 C CA . ILE A 1 251 ? -11.294 1.580 22.730 1.00 97.62 251 ILE A CA 1
ATOM 1835 C C . ILE A 1 251 ? -10.538 2.443 23.735 1.00 97.62 251 ILE A C 1
ATOM 1837 O O . ILE A 1 251 ? -11.033 2.682 24.835 1.00 97.62 251 ILE A O 1
ATOM 1841 N N . ALA A 1 252 ? -9.358 2.929 23.366 1.00 96.56 252 ALA A N 1
ATOM 1842 C CA . ALA A 1 252 ? -8.531 3.774 24.216 1.00 96.56 252 ALA A CA 1
ATOM 1843 C C . ALA A 1 252 ? -8.052 5.010 23.456 1.00 96.56 252 ALA A C 1
ATOM 1845 O O . ALA A 1 252 ? -7.665 4.941 22.292 1.00 96.56 252 ALA A O 1
ATOM 1846 N N . ASN A 1 253 ? -8.016 6.161 24.124 1.00 96.00 253 ASN A N 1
ATOM 1847 C CA . ASN A 1 253 ? -7.497 7.394 23.522 1.00 96.00 253 ASN A CA 1
ATOM 1848 C C . ASN A 1 253 ? -5.982 7.598 23.731 1.00 96.00 253 ASN A C 1
ATOM 1850 O O . ASN A 1 253 ? -5.457 8.650 23.368 1.00 96.00 253 ASN A O 1
ATOM 1854 N N . GLY A 1 254 ? -5.298 6.645 24.375 1.00 94.19 254 GLY A N 1
ATOM 1855 C CA . GLY A 1 254 ? -3.881 6.754 24.749 1.00 94.19 254 GLY A CA 1
ATOM 1856 C C . GLY A 1 254 ? -3.580 7.782 25.849 1.00 94.19 254 GLY A C 1
ATOM 1857 O O . GLY A 1 254 ? -2.422 8.045 26.151 1.00 94.19 254 GLY A O 1
ATOM 1858 N N . LYS A 1 255 ? -4.610 8.388 26.451 1.00 94.94 255 LYS A N 1
ATOM 1859 C CA . LYS A 1 255 ? -4.522 9.464 27.455 1.00 94.94 255 LYS A CA 1
ATOM 1860 C C . LYS A 1 255 ? -5.327 9.146 28.721 1.00 94.94 255 LYS A C 1
ATOM 1862 O O . LYS A 1 255 ? -5.725 10.052 29.446 1.00 94.94 255 LYS A O 1
ATOM 1867 N N . GLY A 1 256 ? -5.589 7.862 28.963 1.00 91.38 256 GLY A N 1
ATOM 1868 C CA . GLY A 1 256 ? -6.263 7.359 30.162 1.00 91.38 256 GLY A CA 1
ATOM 1869 C C . GLY A 1 256 ? -7.783 7.208 30.066 1.00 91.38 256 GLY A C 1
ATOM 1870 O O . GLY A 1 256 ? -8.364 6.655 30.992 1.00 91.38 256 GLY A O 1
ATOM 1871 N N . ALA A 1 257 ? -8.431 7.642 28.976 1.00 96.81 257 ALA A N 1
ATOM 1872 C CA . ALA A 1 257 ? -9.848 7.343 28.766 1.00 96.81 257 ALA A CA 1
ATOM 1873 C C . ALA A 1 257 ? -10.008 6.041 27.974 1.00 96.81 257 ALA A C 1
ATOM 1875 O O . ALA A 1 257 ? -9.368 5.869 26.927 1.00 96.81 257 ALA A O 1
ATOM 1876 N N . THR A 1 258 ? -10.864 5.147 28.467 1.00 97.38 258 THR A N 1
ATOM 1877 C CA . THR A 1 258 ? -11.042 3.796 27.928 1.00 97.38 258 THR A CA 1
ATOM 1878 C C . THR A 1 258 ? -12.499 3.341 27.971 1.00 97.38 258 THR A C 1
ATOM 1880 O O . THR A 1 258 ? -13.265 3.717 28.858 1.00 97.38 258 THR A O 1
ATOM 1883 N N . ILE A 1 259 ? -12.872 2.515 26.995 1.00 97.81 259 ILE A N 1
ATOM 1884 C CA . ILE A 1 259 ? -14.114 1.742 26.964 1.00 97.81 259 ILE A CA 1
ATOM 1885 C C . ILE A 1 259 ? -13.712 0.288 26.738 1.00 97.81 259 ILE A C 1
ATOM 1887 O O . ILE A 1 259 ? -13.080 -0.016 25.727 1.00 97.81 259 ILE A O 1
ATOM 1891 N N . THR A 1 260 ? -14.061 -0.593 27.669 1.00 97.19 260 THR A N 1
ATOM 1892 C CA . THR A 1 260 ? -13.741 -2.021 27.610 1.00 97.19 260 THR A CA 1
ATOM 1893 C C . THR A 1 260 ? -15.028 -2.828 27.654 1.00 97.19 260 THR A C 1
ATOM 1895 O O . THR A 1 260 ? -15.836 -2.661 28.563 1.00 97.19 260 THR A O 1
ATOM 1898 N N . LEU A 1 261 ? -15.220 -3.707 26.678 1.00 97.38 261 LEU A N 1
ATOM 1899 C CA . LEU A 1 261 ? -16.290 -4.696 26.658 1.00 97.38 261 LEU A CA 1
ATOM 1900 C C . LEU A 1 261 ? -15.645 -6.059 26.880 1.00 97.38 261 LEU A C 1
ATOM 1902 O O . LEU A 1 261 ? -14.847 -6.492 26.047 1.00 97.38 261 LEU A O 1
ATOM 1906 N N . ALA A 1 262 ? -15.976 -6.721 27.985 1.00 94.62 262 ALA A N 1
ATOM 1907 C CA . ALA A 1 262 ? -15.409 -8.016 28.348 1.00 94.62 262 ALA A CA 1
ATOM 1908 C C . ALA A 1 262 ? -16.498 -8.924 28.931 1.00 94.62 262 ALA A C 1
ATOM 1910 O O . ALA A 1 262 ? -17.145 -8.589 29.925 1.00 94.62 262 ALA A O 1
ATOM 1911 N N . GLY A 1 263 ? -16.704 -10.091 28.312 1.00 92.31 263 GLY A N 1
ATOM 1912 C CA . GLY A 1 263 ? -17.826 -10.965 28.660 1.00 92.31 263 GLY A CA 1
ATOM 1913 C C . GLY A 1 263 ? -19.175 -10.233 28.516 1.00 92.31 263 GLY A C 1
ATOM 1914 O O . GLY A 1 263 ? -19.404 -9.624 27.471 1.00 92.31 263 GLY A O 1
ATOM 1915 N N . PRO A 1 264 ? -20.075 -10.289 29.521 1.00 94.38 264 PRO A N 1
ATOM 1916 C CA . PRO A 1 264 ? -21.338 -9.544 29.501 1.00 94.38 264 PRO A CA 1
ATOM 1917 C C . PRO A 1 264 ? -21.194 -8.058 29.879 1.00 94.38 264 PRO A C 1
ATOM 1919 O O . PRO A 1 264 ? -22.127 -7.291 29.649 1.00 94.38 264 PRO A O 1
ATOM 1922 N N . GLY A 1 265 ? -20.050 -7.657 30.441 1.00 95.38 265 GLY A N 1
ATOM 1923 C CA . GLY A 1 265 ? -19.890 -6.361 31.085 1.00 95.38 265 GLY A CA 1
ATOM 1924 C C . GLY A 1 265 ? -19.277 -5.278 30.199 1.00 95.38 265 GLY A C 1
ATOM 1925 O O . GLY A 1 265 ? -18.564 -5.541 29.225 1.00 95.38 265 GLY A O 1
ATOM 1926 N N . ILE A 1 266 ? -19.526 -4.032 30.595 1.00 97.00 266 ILE A N 1
ATOM 1927 C CA . ILE A 1 266 ? -18.948 -2.813 30.028 1.00 97.00 266 ILE A CA 1
ATOM 1928 C C . ILE A 1 266 ? -18.255 -2.044 31.155 1.00 97.00 266 ILE A C 1
ATOM 1930 O O . ILE A 1 266 ? -18.871 -1.745 32.177 1.00 97.00 266 ILE A O 1
ATOM 1934 N N . ASP A 1 267 ? -16.995 -1.678 30.948 1.00 96.38 267 ASP A N 1
ATOM 1935 C CA . ASP A 1 267 ? -16.201 -0.839 31.844 1.00 96.38 267 ASP A CA 1
ATOM 1936 C C . ASP A 1 267 ? -15.784 0.451 31.130 1.00 96.38 267 ASP A C 1
ATOM 1938 O O . ASP A 1 267 ? -15.245 0.421 30.018 1.00 96.38 267 ASP A O 1
ATOM 1942 N N . LEU A 1 268 ? -16.042 1.591 31.768 1.00 96.75 268 LEU A N 1
ATOM 1943 C CA . LEU A 1 268 ? -15.571 2.897 31.330 1.00 96.75 268 LEU A CA 1
ATOM 1944 C C . LEU A 1 268 ? -14.516 3.420 32.305 1.00 96.75 268 LEU A C 1
ATOM 1946 O O . LEU A 1 268 ? -14.765 3.545 33.509 1.00 96.75 268 LEU A O 1
ATOM 1950 N N . ASN A 1 269 ? -13.373 3.826 31.751 1.00 95.31 269 ASN A N 1
ATOM 1951 C CA . ASN A 1 269 ? -12.253 4.443 32.460 1.00 95.31 269 ASN A CA 1
ATOM 1952 C C . ASN A 1 269 ? -11.776 3.641 33.685 1.00 95.31 269 ASN A C 1
ATOM 1954 O O . ASN A 1 269 ? -11.557 4.221 34.749 1.00 95.31 269 ASN A O 1
ATOM 1958 N N . HIS A 1 270 ? -11.584 2.328 33.532 1.00 92.50 270 HIS A N 1
ATOM 1959 C CA . HIS A 1 270 ? -10.994 1.451 34.550 1.00 92.50 270 HIS A CA 1
ATOM 1960 C C . HIS A 1 270 ? -11.796 1.415 35.859 1.00 92.50 270 HIS A C 1
ATOM 1962 O O . HIS A 1 270 ? -11.247 1.584 36.950 1.00 92.50 270 HIS A O 1
ATOM 1968 N N . GLY A 1 271 ? -13.106 1.210 35.748 1.00 92.56 271 GLY A N 1
ATOM 1969 C CA . GLY A 1 271 ? -14.006 1.066 36.889 1.00 92.56 271 GLY A CA 1
ATOM 1970 C C . GLY A 1 271 ? -14.711 2.348 37.328 1.00 92.56 271 GLY A C 1
ATOM 1971 O O . GLY A 1 271 ? -15.449 2.323 38.311 1.00 92.56 271 GLY A O 1
ATOM 1972 N N . ALA A 1 272 ? -14.528 3.469 36.622 1.00 94.62 272 ALA A N 1
ATOM 1973 C CA . ALA A 1 272 ? -15.238 4.711 36.939 1.00 94.62 272 ALA A CA 1
ATOM 1974 C C . ALA A 1 272 ? -16.753 4.593 36.691 1.00 94.62 272 ALA A C 1
ATOM 1976 O O . ALA A 1 272 ? -17.551 5.213 37.395 1.00 94.62 272 ALA A O 1
ATOM 1977 N N . PHE A 1 273 ? -17.147 3.792 35.699 1.00 94.81 273 PHE A N 1
ATOM 1978 C CA . PHE A 1 273 ? -18.526 3.372 35.481 1.00 94.81 273 PHE A CA 1
ATOM 1979 C C . PHE A 1 273 ? -18.538 1.954 34.920 1.00 94.81 273 PHE A C 1
ATOM 1981 O O . PHE A 1 273 ? -17.901 1.686 33.902 1.00 94.81 273 PHE A O 1
ATOM 1988 N N . THR A 1 274 ? -19.271 1.059 35.576 1.00 94.56 274 THR A N 1
ATOM 1989 C CA . THR A 1 274 ? -19.362 -0.344 35.181 1.00 94.56 274 THR A CA 1
ATOM 1990 C C . THR A 1 274 ? -20.813 -0.774 35.039 1.00 94.56 274 THR A C 1
ATOM 1992 O O . THR A 1 274 ? -21.672 -0.429 35.853 1.00 94.56 274 THR A O 1
ATOM 1995 N N . VAL A 1 275 ? -21.078 -1.540 33.987 1.00 94.38 275 VAL A N 1
ATOM 1996 C CA . VAL A 1 275 ? -22.315 -2.296 33.801 1.00 94.38 275 VAL A CA 1
ATOM 1997 C C . VAL A 1 275 ? -21.911 -3.769 33.786 1.00 94.38 275 VAL A C 1
ATOM 1999 O O . VAL A 1 275 ? -21.116 -4.134 32.922 1.00 94.38 275 VAL A O 1
ATOM 2002 N N . PRO A 1 276 ? -22.356 -4.581 34.756 1.00 86.69 276 PRO A N 1
ATOM 2003 C CA . PRO A 1 276 ? -22.005 -5.997 34.828 1.00 86.69 276 PRO A CA 1
ATOM 2004 C C . PRO A 1 276 ? -22.693 -6.841 33.751 1.00 86.69 276 PRO A C 1
ATOM 2006 O O . PRO A 1 276 ? -23.794 -6.450 33.298 1.00 86.69 276 PRO A O 1
#

Radius of gyration: 33.02 Å; chains: 1; bounding box: 60×55×110 Å

Secondary structure (DSSP, 8-state):
---------------TTGGGSPEEEE-HHHH--SSTTHHHHHHHHHHHHHHHHT-EEEESSTTTSTTTTHHHHHHHHHHHT--EEE--TTS--------SS-----TT----S-EEEEEEE---TTSS--EEEE-HHHHTTS--SEEEE--S-EETTEE---PPPTT-EEEEEEGGG-TTSEEEEEEE-SSGGGS-HHHHHHTSSS--EEEE-TT--EEEEE-SSSSS-SEEEEE-TTSEEEEEETTEEEEEESSS-EEEEETTEEEETTTTEEE-

pLDDT: mean 75.64, std 22.64, range [23.59, 98.12]

Sequence (276 aa):
MAGRFARRRYRTTLHRDDADAPEYRVDLSAIQSKYIGETDKNLRRLFDAAEAGGAVLLFDEGDALFGEHRALLHRIAAERGVPIRTSPANAPVAQITPGGAAAGREENAPFFGKFRGQVTANVDPMGMARIQAHVPAIWGTEPGPWAMPCVPMAGSNAGLFAVPPIGGGVWVEFEGGDPALPIWVGGYWGSAAEVPTLSLAANAGGAGIVLQSGEQNGIVIIDGPGPLDRGVHVVGPSGATISVTDAGIIIANGKGATITLAGPGIDLNHGAFTVP